Protein AF-A0A957PIW1-F1 (afdb_monomer)

pLDDT: mean 90.37, std 10.18, range [41.62, 98.19]

Sequence (246 aa):
MAPQKAEADEKVIRPVQSYWGVVWQRLRSDWITMAALALLLFMVTISLGAPWIGEHVLGFSPTATNLRQRNDPPTWAAAAWPQFQAFTLSCQTSAHCDWSQWGSITSAAVEGLSTCLTAELGGCHWMGTDDAGRDVLTRGVYGGRISLRIGLWVAGVSMTLGVLMGLISGYYATTFIDDIVNAIIMTLGSIPLLFLLIILSRIFQPGPEGLAILIGLFGWMGLSRLIRGQIFSVRERDYVIASRAI

Radius of gyration: 29.67 Å; Cα contacts (8 Å, |Δi|>4): 254; chains: 1; bounding box: 104×48×70 Å

Foldseek 3Di:
DDDDDPPPPPPPCDPPDDPVNVVVVVCVVDPVNVVVVVVVVVLVVLLVCLVVCQVPPQNFDQPDFDQVQAQQAWQLQNQLVVLVVVQVVQVVPDVDGPPVSVVVSVVSSVVSVVVVVPDDRNGTLRGGAHRRRGRPVSNVSNVSNLVVLLVCLLCVLLVVVLLVLLCQLLVCDPDVSVVVSVVVLVVLVVDPLVVVLVVCCVVVVDDSSRSSNSNSNSNNSVSSPVSSVVSNVVCPDPVNVVVVVD

Nearest PDB structures (foldseek):
  8xfc-assembly1_C  TM=8.844E-01  e=1.510E-05  Mycobacterium tuberculosis H37Rv
  8j5q-assembly1_C  TM=8.522E-01  e=1.751E-05  Mycobacterium tuberculosis H37Rv
  8wu1-assembly1_R  TM=2.004E-01  e=8.239E+00  Homo sapiens

Structure (mmCIF, N/CA/C/O backbone):
data_AF-A0A957PIW1-F1
#
_entry.id   AF-A0A957PIW1-F1
#
loop_
_atom_site.group_PDB
_atom_site.id
_atom_site.type_symbol
_atom_site.label_atom_id
_atom_site.label_alt_id
_atom_site.label_comp_id
_atom_site.label_asym_id
_atom_site.label_entity_id
_atom_site.label_seq_id
_atom_site.pdbx_PDB_ins_code
_atom_site.Cartn_x
_atom_site.Cartn_y
_atom_site.Cartn_z
_atom_site.occupancy
_atom_site.B_iso_or_equiv
_atom_site.auth_seq_id
_atom_site.auth_comp_id
_atom_site.auth_asym_id
_atom_site.auth_atom_id
_atom_site.pdbx_PDB_model_num
ATOM 1 N N . MET A 1 1 ? -77.394 1.656 14.413 1.00 49.62 1 MET A N 1
ATOM 2 C CA . MET A 1 1 ? -76.974 0.410 13.743 1.00 49.62 1 MET A CA 1
ATOM 3 C C . MET A 1 1 ? -76.413 0.792 12.378 1.00 49.62 1 MET A C 1
ATOM 5 O O . MET A 1 1 ? -77.179 1.115 11.486 1.00 49.62 1 MET A O 1
ATOM 9 N N . ALA A 1 2 ? -75.088 0.887 12.270 1.00 41.62 2 ALA A N 1
ATOM 10 C CA . ALA A 1 2 ? -74.332 1.098 11.033 1.00 41.62 2 ALA A CA 1
ATOM 11 C C . ALA A 1 2 ? -73.002 0.332 11.198 1.00 41.62 2 ALA A C 1
ATOM 13 O O . ALA A 1 2 ? -72.480 0.312 12.317 1.00 41.62 2 ALA A O 1
ATOM 14 N N . PRO A 1 3 ? -72.513 -0.379 10.170 1.00 50.91 3 PRO A N 1
ATOM 15 C CA . PRO A 1 3 ? -71.550 -1.458 10.353 1.00 50.91 3 PRO A CA 1
ATOM 16 C C . PRO A 1 3 ? -70.117 -0.947 10.541 1.00 50.91 3 PRO A C 1
ATOM 18 O O . PRO A 1 3 ? -69.689 0.015 9.903 1.00 50.91 3 PRO A O 1
ATOM 21 N N . GLN A 1 4 ? -69.376 -1.643 11.405 1.00 51.75 4 GLN A N 1
ATOM 22 C CA . GLN A 1 4 ? -67.924 -1.557 11.536 1.00 51.75 4 GLN A CA 1
ATOM 23 C C . GLN A 1 4 ? -67.275 -1.888 10.183 1.00 51.75 4 GLN A C 1
ATOM 25 O O . GLN A 1 4 ? -67.439 -2.993 9.667 1.00 51.75 4 GLN A O 1
ATOM 30 N N . LYS A 1 5 ? -66.527 -0.941 9.606 1.00 44.34 5 LYS A N 1
ATOM 31 C CA . LYS A 1 5 ? -65.551 -1.258 8.560 1.00 44.34 5 LYS A CA 1
ATOM 32 C C . LYS A 1 5 ? -64.384 -1.959 9.242 1.00 44.34 5 LYS A C 1
ATOM 34 O O . LYS A 1 5 ? -63.610 -1.322 9.945 1.00 44.34 5 LYS A O 1
ATOM 39 N N . ALA A 1 6 ? -64.311 -3.270 9.053 1.00 50.78 6 ALA A N 1
ATOM 40 C CA . ALA A 1 6 ? -63.114 -4.039 9.323 1.00 50.78 6 ALA A CA 1
ATOM 41 C C . ALA A 1 6 ? -61.971 -3.463 8.473 1.00 50.78 6 ALA A C 1
ATOM 43 O O . ALA A 1 6 ? -62.009 -3.539 7.243 1.00 50.78 6 ALA A O 1
ATOM 44 N N . GLU A 1 7 ? -60.988 -2.849 9.128 1.00 53.31 7 GLU A N 1
ATOM 45 C CA . GLU A 1 7 ? -59.653 -2.672 8.566 1.00 53.31 7 GLU A CA 1
ATOM 46 C C . GLU A 1 7 ? -59.109 -4.071 8.283 1.00 53.31 7 GLU A C 1
ATOM 48 O O . GLU A 1 7 ? -58.789 -4.839 9.190 1.00 53.31 7 GLU A O 1
ATOM 53 N N . ALA A 1 8 ? -59.091 -4.436 7.004 1.00 49.03 8 ALA A N 1
ATOM 54 C CA . ALA A 1 8 ? -58.324 -5.570 6.544 1.00 49.03 8 ALA A CA 1
ATOM 55 C C . ALA A 1 8 ? -56.849 -5.221 6.767 1.00 49.03 8 ALA A C 1
ATOM 57 O O . ALA A 1 8 ? -56.274 -4.418 6.036 1.00 49.03 8 ALA A O 1
ATOM 58 N N . ASP A 1 9 ? -56.287 -5.796 7.825 1.00 50.62 9 ASP A N 1
ATOM 59 C CA . ASP A 1 9 ? -54.864 -5.833 8.130 1.00 50.62 9 ASP A CA 1
ATOM 60 C C . ASP A 1 9 ? -54.143 -6.536 6.969 1.00 50.62 9 ASP A C 1
ATOM 62 O O . ASP A 1 9 ? -53.981 -7.761 6.934 1.00 50.62 9 ASP A O 1
ATOM 66 N N . GLU A 1 10 ? -53.797 -5.763 5.938 1.00 55.03 10 GLU A N 1
ATOM 67 C CA . GLU A 1 10 ? -52.934 -6.200 4.852 1.00 55.03 10 GLU A CA 1
ATOM 68 C C . GLU A 1 10 ? -51.549 -6.420 5.454 1.00 55.03 10 GLU A C 1
ATOM 70 O O . GLU A 1 10 ? -50.718 -5.516 5.545 1.00 55.03 10 GLU A O 1
ATOM 75 N N . LYS A 1 11 ? -51.311 -7.651 5.921 1.00 50.50 11 LYS A N 1
ATOM 76 C CA . LYS A 1 11 ? -49.987 -8.133 6.301 1.00 50.50 11 LYS A CA 1
ATOM 77 C C . LYS A 1 11 ? -49.050 -7.911 5.122 1.00 50.50 11 LYS A C 1
ATOM 79 O O . LYS A 1 11 ? -48.963 -8.740 4.219 1.00 50.50 11 LYS A O 1
ATOM 84 N N . VAL A 1 12 ? -48.309 -6.808 5.159 1.00 60.56 12 VAL A N 1
ATOM 85 C CA . VAL A 1 12 ? -47.167 -6.564 4.284 1.00 60.56 12 VAL A CA 1
ATOM 86 C C . VAL A 1 12 ? -46.103 -7.590 4.662 1.00 60.56 12 VAL A C 1
ATOM 88 O O . VAL A 1 12 ? -45.250 -7.356 5.521 1.00 60.56 12 VAL A O 1
ATOM 91 N N . ILE A 1 13 ? -46.180 -8.771 4.048 1.00 57.94 13 ILE A N 1
ATOM 92 C CA . ILE A 1 13 ? -45.155 -9.804 4.140 1.00 57.94 13 ILE A CA 1
ATOM 93 C C . ILE A 1 13 ? -43.946 -9.257 3.386 1.00 57.94 13 ILE A C 1
ATOM 95 O O . ILE A 1 13 ? -43.809 -9.425 2.175 1.00 57.94 13 ILE A O 1
ATOM 99 N N . ARG A 1 14 ? -43.070 -8.539 4.096 1.00 65.12 14 ARG A N 1
ATOM 100 C CA . ARG A 1 14 ? -41.770 -8.164 3.542 1.00 65.12 14 ARG A CA 1
ATOM 101 C C . ARG A 1 14 ? -41.030 -9.470 3.254 1.00 65.12 14 ARG A C 1
ATOM 103 O O . ARG A 1 14 ? -40.898 -10.278 4.178 1.00 65.12 14 ARG A O 1
ATOM 110 N N . PRO A 1 15 ? -40.567 -9.716 2.016 1.00 68.19 15 PRO A N 1
ATOM 111 C CA . PRO A 1 15 ? -39.774 -10.902 1.747 1.00 68.19 15 PRO A CA 1
ATOM 112 C C . PRO A 1 15 ? -38.581 -10.887 2.701 1.00 68.19 15 PRO A C 1
ATOM 114 O O . PRO A 1 15 ? -37.897 -9.868 2.820 1.00 68.19 15 PRO A O 1
ATOM 117 N N . VAL A 1 16 ? -38.359 -11.996 3.411 1.00 68.75 16 VAL A N 1
ATOM 118 C CA . VAL A 1 16 ? -37.191 -12.173 4.279 1.00 68.75 16 VAL A CA 1
ATOM 119 C C . VAL A 1 16 ? -35.974 -12.260 3.363 1.00 68.75 16 VAL A C 1
ATOM 121 O O . VAL A 1 16 ? -35.551 -13.334 2.944 1.00 68.75 16 VAL A O 1
ATOM 124 N N . GLN A 1 17 ? -35.462 -11.104 2.946 1.00 73.31 17 GLN A N 1
ATOM 125 C CA . GLN A 1 17 ? -34.262 -11.040 2.134 1.00 73.31 17 GLN A CA 1
ATOM 126 C C . GLN A 1 17 ? -33.088 -11.460 3.010 1.00 73.31 17 GLN A C 1
ATOM 128 O O . GLN A 1 17 ? -32.842 -10.885 4.071 1.00 73.31 17 GLN A O 1
ATOM 133 N N . SER A 1 18 ? -32.355 -12.475 2.555 1.00 83.62 18 SER A N 1
ATOM 134 C CA . SER A 1 18 ? -31.072 -12.833 3.148 1.00 83.62 18 SER A CA 1
ATOM 135 C C . SER A 1 18 ? -30.168 -11.600 3.157 1.00 83.62 18 SER A C 1
ATOM 137 O O . SER A 1 18 ? -30.052 -10.909 2.141 1.00 83.62 18 SER A O 1
ATOM 139 N N . TYR A 1 19 ? -29.505 -11.342 4.287 1.00 85.12 19 TYR A N 1
ATOM 140 C CA . TYR A 1 19 ? -28.527 -10.259 4.427 1.00 85.12 19 TYR A CA 1
ATOM 141 C C . TYR A 1 19 ? -27.517 -10.260 3.265 1.00 85.12 19 TYR A C 1
ATOM 143 O O . TYR A 1 19 ? -27.245 -9.221 2.668 1.00 85.12 19 TYR A O 1
ATOM 151 N N . TRP A 1 20 ? -27.057 -11.448 2.861 1.00 86.75 20 TRP A N 1
ATOM 152 C CA . TRP A 1 20 ? -26.148 -11.636 1.729 1.00 86.75 20 TRP A CA 1
ATOM 153 C C . TRP A 1 20 ? -26.745 -11.226 0.381 1.00 86.75 20 TRP A C 1
ATOM 155 O O . TRP A 1 20 ? -26.028 -10.693 -0.461 1.00 86.75 20 TRP A O 1
ATOM 165 N N . GLY A 1 21 ? -28.050 -11.422 0.183 1.00 87.81 21 GLY A N 1
ATOM 166 C CA . GLY A 1 21 ? -28.746 -10.976 -1.025 1.00 87.81 21 GLY A CA 1
ATOM 167 C C . GLY A 1 21 ? -28.748 -9.452 -1.146 1.00 87.81 21 GLY A C 1
ATOM 168 O O . GLY A 1 21 ? -28.429 -8.916 -2.206 1.00 87.81 21 GLY A O 1
ATOM 169 N N . VAL A 1 22 ? -29.010 -8.752 -0.036 1.00 88.12 22 VAL A N 1
ATOM 170 C CA . VAL A 1 22 ? -28.982 -7.280 0.019 1.00 88.12 22 VAL A CA 1
ATOM 171 C C . VAL A 1 22 ? -27.567 -6.748 -0.200 1.00 88.12 22 VAL A C 1
ATOM 173 O O . VAL A 1 22 ? -27.377 -5.799 -0.961 1.00 88.12 22 VAL A O 1
ATOM 176 N N . VAL A 1 23 ? -26.565 -7.366 0.434 1.00 89.06 23 VAL A N 1
ATOM 177 C CA . VAL A 1 23 ? -25.153 -6.996 0.255 1.00 89.06 23 VAL A CA 1
ATOM 178 C C . VAL A 1 23 ? -24.732 -7.171 -1.201 1.00 89.06 23 VAL A C 1
ATOM 180 O O . VAL A 1 23 ? -24.158 -6.252 -1.776 1.00 89.06 23 VAL A O 1
ATOM 183 N N . TRP A 1 24 ? -25.062 -8.301 -1.828 1.00 88.12 24 TRP A N 1
ATOM 184 C CA . TRP A 1 24 ? -24.706 -8.566 -3.221 1.00 88.12 24 TRP A CA 1
ATOM 185 C C . TRP A 1 24 ? -25.386 -7.613 -4.203 1.00 88.12 24 TRP A C 1
ATOM 187 O O . TRP A 1 24 ? -24.751 -7.135 -5.143 1.00 88.12 24 TRP A O 1
ATOM 197 N N . GLN A 1 25 ? -26.663 -7.300 -3.973 1.00 88.38 25 GLN A N 1
ATOM 198 C CA . GLN A 1 25 ? -27.401 -6.353 -4.801 1.00 88.38 25 GLN A CA 1
ATOM 199 C C . GLN A 1 25 ? -26.794 -4.950 -4.710 1.00 88.38 25 GLN A C 1
ATOM 201 O O . GLN A 1 25 ? -26.564 -4.318 -5.740 1.00 88.38 25 GLN A O 1
ATOM 206 N N . ARG A 1 26 ? -26.474 -4.487 -3.493 1.00 88.69 26 ARG A N 1
ATOM 207 C CA . ARG A 1 26 ? -25.795 -3.199 -3.284 1.00 88.69 26 ARG A CA 1
ATOM 208 C C . ARG A 1 26 ? -24.412 -3.184 -3.924 1.00 88.69 26 ARG A C 1
ATOM 210 O O . ARG A 1 26 ? -24.082 -2.230 -4.620 1.00 88.69 26 ARG A O 1
ATOM 217 N N . LEU A 1 27 ? -23.650 -4.264 -3.755 1.00 90.81 27 LEU A N 1
ATOM 218 C CA . LEU A 1 27 ? -22.310 -4.399 -4.315 1.00 90.81 27 LEU A CA 1
ATOM 219 C C . LEU A 1 27 ? -22.314 -4.259 -5.839 1.00 90.81 27 LEU A C 1
ATOM 221 O O . LEU A 1 27 ? -21.526 -3.500 -6.385 1.00 90.81 27 LEU A O 1
ATOM 225 N N . ARG A 1 28 ? -23.234 -4.948 -6.523 1.00 91.06 28 ARG A N 1
ATOM 226 C CA . ARG A 1 28 ? -23.367 -4.861 -7.984 1.00 91.06 28 ARG A CA 1
ATOM 227 C C . ARG A 1 28 ? -23.946 -3.538 -8.472 1.00 91.06 28 ARG A C 1
ATOM 229 O O . ARG A 1 28 ? -23.710 -3.182 -9.621 1.00 91.06 28 ARG A O 1
ATOM 236 N N . SER A 1 29 ? -24.732 -2.852 -7.644 1.00 90.38 29 SER A N 1
ATOM 237 C CA . SER A 1 29 ? -25.347 -1.577 -8.024 1.00 90.38 29 SER A CA 1
ATOM 238 C C . SER A 1 29 ? -24.355 -0.414 -8.054 1.00 90.38 29 SER A C 1
ATOM 240 O O . SER A 1 29 ? -24.591 0.560 -8.763 1.00 90.38 29 SER A O 1
ATOM 242 N N . ASP A 1 30 ? -23.244 -0.522 -7.322 1.00 94.31 30 ASP A N 1
ATOM 243 C CA . ASP A 1 30 ? -22.219 0.513 -7.261 1.00 94.31 30 ASP A CA 1
ATOM 244 C C . ASP A 1 30 ? -21.026 0.172 -8.166 1.00 94.31 30 ASP A C 1
ATOM 246 O O . ASP A 1 30 ? -20.181 -0.673 -7.852 1.00 94.31 30 ASP A O 1
ATOM 250 N N . TRP A 1 31 ? -20.942 0.867 -9.301 1.00 92.88 31 TRP A N 1
ATOM 251 C CA . TRP A 1 31 ? -19.875 0.674 -10.279 1.00 92.88 31 TRP A CA 1
ATOM 252 C C . TRP A 1 31 ? -18.485 1.044 -9.733 1.00 92.88 31 TRP A C 1
ATOM 254 O O . TRP A 1 31 ? -17.501 0.432 -10.151 1.00 92.88 31 TRP A O 1
ATOM 264 N N . ILE A 1 32 ? -18.389 1.986 -8.782 1.00 95.12 32 ILE A N 1
ATOM 265 C CA . ILE A 1 32 ? -17.117 2.413 -8.176 1.00 95.12 32 ILE A CA 1
ATOM 266 C C . ILE A 1 32 ? -16.572 1.282 -7.311 1.00 95.12 32 ILE A C 1
ATOM 268 O O . ILE A 1 32 ? -15.405 0.905 -7.431 1.00 95.12 32 ILE A O 1
ATOM 272 N N . THR A 1 33 ? -17.434 0.691 -6.480 1.00 93.06 33 THR A N 1
ATOM 273 C CA . THR A 1 33 ? -17.055 -0.446 -5.635 1.00 93.06 33 THR A CA 1
ATOM 274 C C . THR A 1 33 ? -16.658 -1.657 -6.485 1.00 93.06 33 THR A C 1
ATOM 276 O O . THR A 1 33 ? -15.657 -2.313 -6.193 1.00 93.06 33 THR A O 1
ATOM 279 N N . MET A 1 34 ? -17.377 -1.924 -7.580 1.00 93.12 34 MET A N 1
ATOM 280 C CA . MET A 1 34 ? -17.021 -2.997 -8.516 1.00 93.12 34 MET A CA 1
ATOM 281 C C . MET A 1 34 ? -15.678 -2.749 -9.214 1.00 93.12 34 MET A C 1
ATOM 283 O O . MET A 1 34 ? -14.874 -3.675 -9.321 1.00 93.12 34 MET A O 1
ATOM 287 N N . ALA A 1 35 ? -15.405 -1.515 -9.647 1.00 95.31 35 ALA A N 1
ATOM 288 C CA . ALA A 1 35 ? -14.129 -1.149 -10.258 1.00 95.31 35 ALA A CA 1
ATOM 289 C C . ALA A 1 35 ? -12.961 -1.290 -9.266 1.00 95.31 35 ALA A C 1
ATOM 291 O O . ALA A 1 35 ? -11.926 -1.860 -9.612 1.00 95.31 35 ALA A O 1
ATOM 292 N N . ALA A 1 36 ? -13.140 -0.849 -8.016 1.00 93.69 36 ALA A N 1
ATOM 293 C CA . ALA A 1 36 ? -12.137 -0.996 -6.962 1.00 93.69 36 ALA A CA 1
ATOM 294 C C . ALA A 1 36 ? -11.850 -2.472 -6.636 1.00 93.69 36 ALA A C 1
ATOM 296 O O . ALA A 1 36 ? -10.689 -2.864 -6.508 1.00 93.69 36 ALA A O 1
ATOM 297 N N . LEU A 1 37 ? -12.889 -3.310 -6.557 1.00 94.25 37 LEU A N 1
ATOM 298 C CA . LEU A 1 37 ? -12.743 -4.756 -6.369 1.00 94.25 37 LEU A CA 1
ATOM 299 C C . LEU A 1 37 ? -12.021 -5.422 -7.538 1.00 94.25 37 LEU A C 1
ATOM 301 O O . LEU A 1 37 ? -11.138 -6.246 -7.312 1.00 94.25 37 LEU A O 1
ATOM 305 N N . ALA A 1 38 ? -12.366 -5.060 -8.775 1.00 95.38 38 ALA A N 1
ATOM 306 C CA . ALA A 1 38 ? -11.703 -5.584 -9.963 1.00 95.38 38 ALA A CA 1
ATOM 307 C C . ALA A 1 38 ? -10.214 -5.210 -9.982 1.00 95.38 38 ALA A C 1
ATOM 309 O O . ALA A 1 38 ? -9.372 -6.078 -10.209 1.00 95.38 38 ALA A O 1
ATOM 310 N N . LEU A 1 39 ? -9.882 -3.954 -9.668 1.00 94.88 39 LEU A N 1
ATOM 311 C CA . LEU A 1 39 ? -8.500 -3.485 -9.566 1.00 94.88 39 LEU A CA 1
ATOM 312 C C . LEU A 1 39 ? -7.727 -4.219 -8.463 1.00 94.88 39 LEU A C 1
ATOM 314 O O . LEU A 1 39 ? -6.589 -4.631 -8.680 1.00 94.88 39 LEU A O 1
ATOM 318 N N . LEU A 1 40 ? -8.338 -4.420 -7.292 1.00 92.81 40 LEU A N 1
ATOM 319 C CA . LEU A 1 40 ? -7.711 -5.140 -6.184 1.00 92.81 40 LEU A CA 1
ATOM 320 C C . LEU A 1 40 ? -7.461 -6.603 -6.552 1.00 92.81 40 LEU A C 1
ATOM 322 O O . LEU A 1 40 ? -6.356 -7.101 -6.347 1.00 92.81 40 LEU A O 1
ATOM 326 N N . LEU A 1 41 ? -8.455 -7.283 -7.129 1.00 95.06 41 LEU A N 1
ATOM 327 C CA . LEU A 1 41 ? -8.310 -8.662 -7.592 1.00 95.06 41 LEU A CA 1
ATOM 328 C C . LEU A 1 41 ? -7.211 -8.776 -8.646 1.00 95.06 41 LEU A C 1
ATOM 330 O O . LEU A 1 41 ? -6.372 -9.663 -8.538 1.00 95.06 41 LEU A O 1
ATOM 334 N N . PHE A 1 42 ? -7.166 -7.850 -9.602 1.00 94.50 42 PHE A N 1
ATOM 335 C CA . PHE A 1 42 ? -6.108 -7.772 -10.604 1.00 94.50 42 PHE A CA 1
ATOM 336 C C . PHE A 1 42 ? -4.719 -7.568 -9.978 1.00 94.50 42 PHE A C 1
ATOM 338 O O . PHE A 1 42 ? -3.760 -8.248 -10.338 1.00 94.50 42 PHE A O 1
ATOM 345 N N . MET A 1 43 ? -4.598 -6.684 -8.985 1.00 93.00 43 MET A N 1
ATOM 346 C CA . MET A 1 43 ? -3.331 -6.461 -8.288 1.00 93.00 43 MET A CA 1
ATOM 347 C C . MET A 1 43 ? -2.885 -7.705 -7.509 1.00 93.00 43 MET A C 1
ATOM 349 O O . MET A 1 43 ? -1.701 -8.052 -7.516 1.00 93.00 43 MET A O 1
ATOM 353 N N . VAL A 1 44 ? -3.823 -8.401 -6.861 1.00 94.62 44 VAL A N 1
ATOM 354 C CA . VAL A 1 44 ? -3.558 -9.649 -6.134 1.00 94.62 44 VAL A CA 1
ATOM 355 C C . VAL A 1 44 ? -3.149 -10.764 -7.091 1.00 94.62 44 VAL A C 1
ATOM 357 O O . VAL A 1 44 ? -2.163 -11.448 -6.820 1.00 94.62 44 VAL A O 1
ATOM 360 N N . THR A 1 45 ? -3.845 -10.934 -8.216 1.00 95.00 45 THR A N 1
ATOM 361 C CA . THR A 1 45 ? -3.518 -11.982 -9.190 1.00 95.00 45 THR A CA 1
ATOM 362 C C . THR A 1 45 ? -2.151 -11.756 -9.822 1.00 95.00 45 THR A C 1
ATOM 364 O O . THR A 1 45 ? -1.355 -12.692 -9.853 1.00 95.00 45 THR A O 1
ATOM 367 N N . ILE A 1 46 ? -1.821 -10.524 -10.227 1.00 93.88 46 ILE A N 1
ATOM 368 C CA . ILE A 1 46 ? -0.484 -10.183 -10.741 1.00 93.88 46 ILE A CA 1
ATOM 369 C C . ILE A 1 46 ? 0.591 -10.434 -9.687 1.00 93.88 46 ILE A C 1
ATOM 371 O O . ILE A 1 46 ? 1.621 -11.038 -9.977 1.00 93.88 46 ILE A O 1
ATOM 375 N N . SER A 1 47 ? 0.354 -10.008 -8.449 1.00 93.31 47 SER A N 1
ATOM 376 C CA . SER A 1 47 ? 1.341 -10.144 -7.376 1.00 93.31 47 SER A CA 1
ATOM 377 C C . SER A 1 47 ? 1.587 -11.607 -6.988 1.00 93.31 47 SER A C 1
ATOM 379 O O . SER A 1 47 ? 2.724 -12.000 -6.728 1.00 93.31 47 SER A O 1
ATOM 381 N N . LEU A 1 48 ? 0.544 -12.441 -6.948 1.00 94.56 48 LEU A N 1
ATOM 382 C CA . LEU A 1 48 ? 0.689 -13.879 -6.701 1.00 94.56 48 LEU A CA 1
ATOM 383 C C . LEU A 1 48 ? 1.310 -14.598 -7.904 1.00 94.56 48 LEU A C 1
ATOM 385 O O . LEU A 1 48 ? 2.137 -15.489 -7.718 1.00 94.56 48 LEU A O 1
ATOM 389 N N . GLY A 1 49 ? 0.966 -14.164 -9.118 1.00 94.62 49 GLY A N 1
ATOM 390 C CA . GLY A 1 49 ? 1.536 -14.637 -10.377 1.00 94.62 49 GLY A CA 1
ATOM 391 C C . GLY A 1 49 ? 2.955 -14.139 -10.658 1.00 94.62 49 GLY A C 1
ATOM 392 O O . GLY A 1 49 ? 3.535 -14.550 -11.656 1.00 94.62 49 GLY A O 1
ATOM 393 N N . ALA A 1 50 ? 3.544 -13.304 -9.794 1.00 93.31 50 ALA A N 1
ATOM 394 C CA . ALA A 1 50 ? 4.849 -12.685 -10.019 1.00 93.31 50 ALA A CA 1
ATOM 395 C C . ALA A 1 50 ? 5.972 -13.665 -10.418 1.00 93.31 50 ALA A C 1
ATOM 397 O O . ALA A 1 50 ? 6.687 -13.347 -11.367 1.00 93.31 50 ALA A O 1
ATOM 398 N N . PRO A 1 51 ? 6.128 -14.852 -9.786 1.00 92.62 51 PRO A N 1
ATOM 399 C CA . PRO A 1 51 ? 7.150 -15.812 -10.205 1.00 92.62 51 PRO A CA 1
ATOM 400 C C . PRO A 1 51 ? 6.945 -16.321 -11.627 1.00 92.62 51 PRO A C 1
ATOM 402 O O . PRO A 1 51 ? 7.879 -16.372 -12.420 1.00 92.62 51 PRO A O 1
ATOM 405 N N . TRP A 1 52 ? 5.693 -16.625 -11.964 1.00 93.56 52 TRP A N 1
ATOM 406 C CA . TRP A 1 52 ? 5.334 -17.094 -13.292 1.00 93.56 52 TRP A CA 1
ATOM 40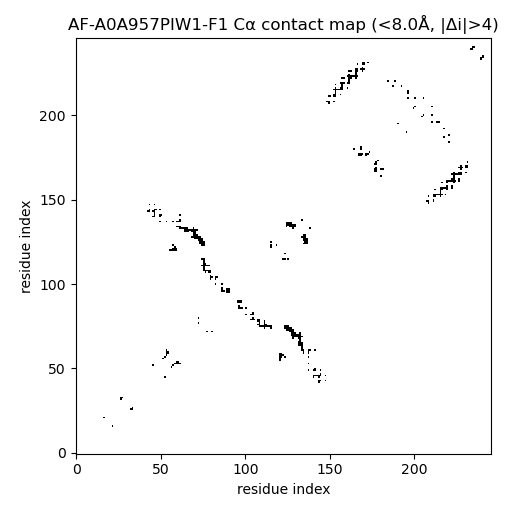7 C C . TRP A 1 52 ? 5.548 -15.999 -14.345 1.00 93.56 52 TRP A C 1
ATOM 409 O O . TRP A 1 52 ? 6.150 -16.260 -15.381 1.00 93.56 52 TRP A O 1
ATOM 419 N N . ILE A 1 53 ? 5.139 -14.760 -14.048 1.00 91.69 53 ILE A N 1
ATOM 420 C CA . ILE A 1 53 ? 5.328 -13.601 -14.932 1.00 91.69 53 ILE A CA 1
ATOM 421 C C . ILE A 1 53 ? 6.823 -13.317 -15.147 1.00 91.69 53 ILE A C 1
ATOM 423 O O . ILE A 1 53 ? 7.249 -13.107 -16.280 1.00 91.69 53 ILE A O 1
ATOM 427 N N . GLY A 1 54 ? 7.631 -13.333 -14.086 1.00 89.06 54 GLY A N 1
ATOM 428 C CA . GLY A 1 54 ? 9.070 -13.079 -14.180 1.00 89.06 54 GLY A CA 1
ATOM 429 C C . GLY A 1 54 ? 9.784 -14.079 -15.087 1.00 89.06 54 GLY A C 1
ATOM 430 O O . GLY A 1 54 ? 10.528 -13.676 -15.975 1.00 89.06 54 GLY A O 1
ATOM 431 N N . GLU A 1 55 ? 9.509 -15.371 -14.915 1.00 87.69 55 GLU A N 1
ATOM 432 C CA . GLU A 1 55 ? 10.201 -16.436 -15.650 1.00 87.69 55 GLU A CA 1
ATOM 433 C C . GLU A 1 55 ? 9.657 -16.650 -17.071 1.00 87.69 55 GLU A C 1
ATOM 435 O O . GLU A 1 55 ? 10.441 -16.812 -18.002 1.00 87.69 55 GLU A O 1
ATOM 440 N N . HIS A 1 56 ? 8.332 -16.641 -17.255 1.00 89.69 56 HIS A N 1
ATOM 441 C CA . HIS A 1 56 ? 7.693 -17.071 -18.508 1.00 89.69 56 HIS A CA 1
ATOM 442 C C . HIS A 1 56 ? 7.199 -15.925 -19.392 1.00 89.69 56 HIS A C 1
ATOM 444 O O . HIS A 1 56 ? 6.875 -16.165 -20.552 1.00 89.69 56 HIS A O 1
ATOM 450 N N . VAL A 1 57 ? 7.098 -14.703 -18.861 1.00 89.19 57 VAL A N 1
ATOM 451 C CA . VAL A 1 57 ? 6.635 -13.533 -19.627 1.00 89.19 57 VAL A CA 1
ATOM 452 C C . VAL A 1 57 ? 7.766 -12.530 -19.819 1.00 89.19 57 VAL A C 1
ATOM 454 O O . VAL A 1 57 ? 7.987 -12.068 -20.932 1.00 89.19 57 VAL A O 1
ATOM 457 N N . LEU A 1 58 ? 8.492 -12.196 -18.748 1.00 89.62 58 LEU A N 1
ATOM 458 C CA . LEU A 1 58 ? 9.552 -11.184 -18.788 1.00 89.62 58 LEU A CA 1
ATOM 459 C C . LEU A 1 58 ? 10.936 -11.786 -19.069 1.00 89.62 58 LEU A C 1
ATOM 461 O O . LEU A 1 58 ? 11.756 -11.147 -19.721 1.00 89.62 58 LEU A O 1
ATOM 465 N N . GLY A 1 59 ? 11.197 -13.015 -18.618 1.00 88.94 59 GLY A N 1
ATOM 466 C CA . GLY A 1 59 ? 12.491 -13.687 -18.773 1.00 88.94 59 GLY A CA 1
ATOM 467 C C . GLY A 1 59 ? 13.612 -13.083 -17.919 1.00 88.94 59 GLY A C 1
ATOM 468 O O . GLY A 1 59 ? 14.787 -13.317 -18.194 1.00 88.94 59 GLY A O 1
ATOM 469 N N . PHE A 1 60 ? 13.273 -12.313 -16.880 1.00 89.94 60 PHE A N 1
ATOM 470 C CA . PHE A 1 60 ? 14.237 -11.704 -15.964 1.00 89.94 60 PHE A CA 1
ATOM 471 C C . PHE A 1 60 ? 14.034 -12.214 -14.543 1.00 89.94 60 PHE A C 1
ATOM 473 O O . PHE A 1 60 ? 12.910 -12.403 -14.077 1.00 89.94 60 PHE A O 1
ATOM 480 N N . SER A 1 61 ? 15.137 -12.378 -13.811 1.00 89.38 61 SER A N 1
ATOM 481 C CA . SER A 1 61 ? 15.064 -12.609 -12.372 1.00 89.38 61 SER A CA 1
ATOM 482 C C . SER A 1 61 ? 15.089 -11.271 -11.619 1.00 89.38 61 SER A C 1
ATOM 484 O O . SER A 1 61 ? 15.780 -10.335 -12.027 1.00 89.38 61 SER A O 1
ATOM 486 N N . PRO A 1 62 ? 14.370 -11.148 -10.489 1.00 89.31 62 PRO A N 1
ATOM 487 C CA . PRO A 1 62 ? 14.265 -9.884 -9.752 1.00 89.31 62 PRO A CA 1
ATOM 488 C C . PRO A 1 62 ? 15.582 -9.446 -9.086 1.00 89.31 62 PRO A C 1
ATOM 490 O O . PRO A 1 62 ? 15.693 -8.314 -8.610 1.00 89.31 62 PRO A O 1
ATOM 493 N N . THR A 1 63 ? 16.560 -10.348 -8.989 1.00 89.44 63 THR A N 1
ATOM 494 C CA . THR A 1 63 ? 17.821 -10.154 -8.262 1.00 89.44 63 THR A CA 1
ATOM 495 C C . THR A 1 63 ? 19.056 -10.228 -9.155 1.00 89.44 63 THR A C 1
ATOM 497 O O . THR A 1 63 ? 20.130 -9.879 -8.670 1.00 89.44 63 THR A O 1
ATOM 500 N N . ALA A 1 64 ? 18.944 -10.641 -10.425 1.00 89.81 64 ALA A N 1
ATOM 501 C CA . ALA A 1 64 ? 20.088 -10.668 -11.337 1.00 89.81 64 ALA A CA 1
ATOM 502 C C . ALA A 1 64 ? 20.587 -9.254 -11.624 1.00 89.81 64 ALA A C 1
ATOM 504 O O . ALA A 1 64 ? 19.878 -8.431 -12.192 1.00 89.81 64 ALA A O 1
ATOM 505 N N . THR A 1 65 ? 21.829 -8.992 -11.238 1.00 90.62 65 THR A N 1
ATOM 506 C CA . THR A 1 65 ? 22.484 -7.698 -11.419 1.00 90.62 65 THR A CA 1
ATOM 507 C C . THR A 1 65 ? 23.355 -7.703 -12.665 1.00 90.62 65 THR A C 1
ATOM 509 O O . THR A 1 65 ? 24.220 -8.574 -12.797 1.00 90.62 65 THR A O 1
ATOM 512 N N . ASN A 1 66 ? 23.207 -6.692 -13.521 1.00 91.00 66 ASN A N 1
ATOM 513 C CA . ASN A 1 66 ? 24.099 -6.462 -14.652 1.00 91.00 66 ASN A CA 1
ATOM 514 C C . ASN A 1 66 ? 24.634 -5.025 -14.655 1.00 91.00 66 ASN A C 1
ATOM 516 O O . ASN A 1 66 ? 24.010 -4.100 -15.161 1.00 91.00 66 ASN A O 1
ATOM 520 N N . LEU A 1 67 ? 25.856 -4.835 -14.154 1.00 91.75 67 LEU A N 1
ATOM 521 C CA . LEU A 1 67 ? 26.456 -3.502 -14.026 1.00 91.75 67 LEU A CA 1
ATOM 522 C C . LEU A 1 67 ? 26.786 -2.815 -15.363 1.00 91.75 67 LEU A C 1
ATOM 524 O O . LEU A 1 67 ? 27.155 -1.641 -15.351 1.00 91.75 67 LEU A O 1
ATOM 528 N N . ARG A 1 68 ? 26.688 -3.514 -16.502 1.00 92.38 68 ARG A N 1
ATOM 529 C CA . ARG A 1 68 ? 26.831 -2.880 -17.822 1.00 92.38 68 ARG A CA 1
ATOM 530 C C . ARG A 1 68 ? 25.574 -2.130 -18.247 1.00 92.38 68 ARG A C 1
ATOM 532 O O . ARG A 1 68 ? 25.690 -1.193 -19.021 1.00 92.38 68 ARG A O 1
ATOM 539 N N . GLN A 1 69 ? 24.420 -2.533 -17.728 1.00 89.19 69 GLN A N 1
ATOM 540 C CA . GLN A 1 69 ? 23.107 -2.001 -18.078 1.00 89.19 69 GLN A CA 1
ATOM 541 C C . GLN A 1 69 ? 22.563 -1.155 -16.925 1.00 89.19 69 GLN A C 1
ATOM 543 O O . GLN A 1 69 ? 21.490 -1.434 -16.403 1.00 89.19 69 GLN A O 1
ATOM 548 N N . ARG A 1 70 ? 23.341 -0.197 -16.409 1.00 92.94 70 ARG A N 1
ATOM 549 C CA . ARG A 1 70 ? 22.940 0.603 -15.235 1.00 92.94 70 ARG A CA 1
ATOM 550 C C . ARG A 1 70 ? 22.163 1.833 -15.668 1.00 92.94 70 ARG A C 1
ATOM 552 O O . ARG A 1 70 ? 22.707 2.654 -16.399 1.00 92.94 70 ARG A O 1
ATOM 559 N N . ASN A 1 71 ? 20.981 2.026 -15.083 1.00 92.62 71 ASN A N 1
ATOM 560 C CA . ASN A 1 71 ? 20.100 3.158 -15.380 1.00 92.62 71 ASN A CA 1
ATOM 561 C C . ASN A 1 71 ? 19.788 3.288 -16.881 1.00 92.62 71 ASN A C 1
ATOM 563 O O . ASN A 1 71 ? 19.706 4.404 -17.403 1.00 92.62 71 ASN A O 1
ATOM 567 N N . ASP A 1 72 ? 19.641 2.158 -17.574 1.00 92.38 72 ASP A N 1
ATOM 568 C CA . ASP A 1 72 ? 19.258 2.172 -18.978 1.00 92.38 72 ASP A CA 1
ATOM 569 C C . ASP A 1 72 ? 17.789 2.601 -19.090 1.00 92.38 72 ASP A C 1
ATOM 571 O O . ASP A 1 72 ? 16.950 2.174 -18.281 1.00 92.38 72 ASP A O 1
ATOM 575 N N . PRO A 1 73 ? 17.442 3.435 -20.089 1.00 92.31 73 PRO A N 1
ATOM 576 C CA . PRO A 1 73 ? 16.054 3.780 -20.347 1.00 92.31 73 PRO A CA 1
ATOM 577 C C . PRO A 1 73 ? 15.254 2.532 -20.759 1.00 92.31 73 PRO A C 1
ATOM 579 O O . PRO A 1 73 ? 15.832 1.504 -21.128 1.00 92.31 73 PRO A O 1
ATOM 582 N N . PRO A 1 74 ? 13.912 2.608 -20.751 1.00 93.69 74 PRO A N 1
ATOM 583 C CA . PRO A 1 74 ? 13.076 1.550 -21.299 1.00 93.69 74 PRO A CA 1
ATOM 584 C C . PRO A 1 74 ? 13.517 1.157 -22.708 1.00 93.69 74 PRO A C 1
ATOM 586 O O . PRO A 1 74 ? 13.676 2.024 -23.567 1.00 93.69 74 PRO A O 1
ATOM 589 N N . THR A 1 75 ? 13.694 -0.139 -22.966 1.00 92.69 75 THR A N 1
ATOM 590 C CA . THR A 1 75 ? 14.271 -0.624 -24.231 1.00 92.69 75 THR A CA 1
ATOM 591 C C . THR A 1 75 ? 13.455 -0.174 -25.445 1.00 92.69 75 THR A C 1
ATOM 593 O O . THR A 1 75 ? 14.028 0.267 -26.437 1.00 92.69 75 THR A O 1
ATOM 596 N N . TRP A 1 76 ? 12.123 -0.179 -25.342 1.00 93.12 76 TRP A N 1
ATOM 597 C CA . TRP A 1 76 ? 11.230 0.300 -26.405 1.00 93.12 76 TRP A CA 1
ATOM 598 C C . TRP A 1 76 ? 11.361 1.807 -26.680 1.00 93.12 76 TRP A C 1
ATOM 600 O O . TRP A 1 76 ? 11.037 2.267 -27.768 1.00 93.12 76 TRP A O 1
ATOM 610 N N . ALA A 1 77 ? 11.844 2.583 -25.708 1.00 93.25 77 ALA A N 1
ATOM 611 C CA . ALA A 1 77 ? 12.032 4.025 -25.819 1.00 93.25 77 ALA A CA 1
ATOM 612 C C . ALA A 1 77 ? 13.500 4.419 -26.036 1.00 93.25 77 ALA A C 1
ATOM 614 O O . ALA A 1 77 ? 13.791 5.609 -26.132 1.00 93.25 77 ALA A O 1
ATOM 615 N N . ALA A 1 78 ? 14.434 3.466 -26.117 1.00 91.38 78 ALA A N 1
ATOM 616 C CA . ALA A 1 78 ? 15.868 3.755 -26.117 1.00 91.38 78 ALA A CA 1
ATOM 617 C C . ALA A 1 78 ? 16.290 4.684 -27.270 1.00 91.38 78 ALA A C 1
ATOM 619 O O . ALA A 1 78 ? 17.047 5.628 -27.054 1.00 91.38 78 ALA A O 1
ATOM 620 N N . ALA A 1 79 ? 15.744 4.479 -28.474 1.00 90.94 79 ALA A N 1
ATOM 621 C CA . ALA A 1 79 ? 16.004 5.335 -29.637 1.00 90.94 79 ALA A CA 1
ATOM 622 C C . ALA A 1 79 ? 15.309 6.710 -29.552 1.00 90.94 79 ALA A C 1
ATOM 624 O O . ALA A 1 79 ? 15.822 7.707 -30.062 1.00 90.94 79 ALA A O 1
ATOM 625 N N . ALA A 1 80 ? 14.155 6.778 -28.882 1.00 93.50 80 ALA A N 1
ATOM 626 C CA . ALA A 1 80 ? 13.416 8.019 -28.655 1.00 93.50 80 ALA A CA 1
ATOM 627 C C . ALA A 1 80 ? 14.014 8.858 -27.507 1.00 93.50 80 ALA A C 1
ATOM 629 O O . ALA A 1 80 ? 13.800 10.070 -27.446 1.00 93.50 80 ALA A O 1
ATOM 630 N N . TRP A 1 81 ? 14.784 8.237 -26.607 1.00 91.25 81 TRP A N 1
ATOM 631 C CA . TRP A 1 81 ? 15.268 8.851 -25.371 1.00 91.25 81 TRP A CA 1
ATOM 632 C C . TRP A 1 81 ? 16.127 10.111 -25.583 1.00 91.25 81 TRP A C 1
ATOM 634 O O . TRP A 1 81 ? 15.822 11.131 -24.959 1.00 91.25 81 TRP A O 1
ATOM 644 N N . PRO A 1 82 ? 17.126 10.137 -26.490 1.00 92.56 82 PRO A N 1
ATOM 645 C CA . PRO A 1 82 ? 17.909 11.351 -26.739 1.00 92.56 82 PRO A CA 1
ATOM 646 C C . PRO A 1 82 ? 17.064 12.494 -27.319 1.00 92.56 82 PRO A C 1
ATOM 648 O O . PRO A 1 82 ? 17.279 13.660 -26.993 1.00 92.56 82 PRO A O 1
ATOM 651 N N . GLN A 1 83 ? 16.065 12.169 -28.147 1.00 92.00 83 GLN A N 1
ATOM 652 C CA . GLN A 1 83 ? 15.147 13.157 -28.722 1.00 92.00 83 GLN A CA 1
ATOM 653 C C . GLN A 1 83 ? 14.234 13.749 -27.642 1.00 92.00 83 GLN A C 1
ATOM 655 O O . GLN A 1 83 ? 14.023 14.956 -27.589 1.00 92.00 83 GLN A O 1
ATOM 660 N N . PHE A 1 84 ? 13.752 12.914 -26.719 1.00 91.31 84 PHE A N 1
ATOM 661 C CA . PHE A 1 84 ? 12.978 13.367 -25.567 1.00 91.31 84 PHE A CA 1
ATOM 662 C C . PHE A 1 84 ? 13.796 14.276 -24.631 1.00 91.31 84 PHE A C 1
ATOM 664 O O . PHE A 1 84 ? 13.285 15.276 -24.117 1.00 91.31 84 PHE A O 1
ATOM 671 N N . GLN A 1 85 ? 15.083 13.975 -24.435 1.00 92.56 85 GLN A N 1
ATOM 672 C CA . GLN A 1 85 ? 15.995 14.847 -23.690 1.00 92.56 85 GLN A CA 1
ATOM 673 C C 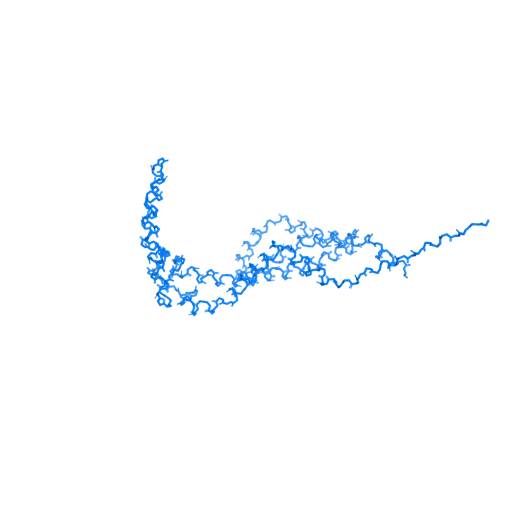. GLN A 1 85 ? 16.182 16.203 -24.386 1.00 92.56 85 GLN A C 1
ATOM 675 O O . GLN A 1 85 ? 16.133 17.234 -23.716 1.00 92.56 85 GLN A O 1
ATOM 680 N N . ALA A 1 86 ? 16.324 16.221 -25.716 1.00 92.50 86 ALA A N 1
ATOM 681 C CA . ALA A 1 86 ? 16.400 17.457 -26.497 1.00 92.50 86 ALA A CA 1
ATOM 682 C C . ALA A 1 86 ? 15.114 18.298 -26.383 1.00 92.50 86 ALA A C 1
ATOM 684 O O . ALA A 1 86 ? 15.189 19.506 -26.145 1.00 92.50 86 ALA A O 1
ATOM 685 N N . PHE A 1 87 ? 13.940 17.660 -26.445 1.00 93.88 87 PHE A N 1
ATOM 686 C CA . PHE A 1 87 ? 12.655 18.321 -26.210 1.00 93.88 87 PHE A CA 1
ATOM 687 C C . PHE A 1 87 ? 12.595 18.948 -24.812 1.00 93.88 87 PHE A C 1
ATOM 689 O O . PHE A 1 87 ? 12.275 20.129 -24.668 1.00 93.88 87 PHE A O 1
ATOM 696 N N . THR A 1 88 ? 12.967 18.187 -23.780 1.00 92.50 88 THR A N 1
ATOM 697 C CA . THR A 1 88 ? 12.976 18.665 -22.388 1.00 92.50 88 THR A CA 1
ATOM 698 C C . THR A 1 88 ? 13.915 19.861 -22.217 1.00 92.50 88 THR A C 1
ATOM 700 O O . THR A 1 88 ? 13.559 20.840 -21.561 1.00 92.50 88 THR A O 1
ATOM 703 N N . LEU A 1 89 ? 15.089 19.823 -22.855 1.00 94.44 89 LEU A N 1
ATOM 704 C CA . LEU A 1 89 ? 16.036 20.934 -22.852 1.00 94.44 89 LEU A CA 1
ATOM 705 C C . LEU A 1 89 ? 15.457 22.177 -23.546 1.00 94.44 89 LEU A C 1
ATOM 707 O O . LEU A 1 89 ? 15.648 23.285 -23.044 1.00 94.44 89 LEU A O 1
ATOM 711 N N . SER A 1 90 ? 14.707 22.017 -24.644 1.00 93.69 90 SER A N 1
ATOM 712 C CA . SER A 1 90 ? 14.035 23.139 -25.322 1.00 93.69 90 SER A CA 1
ATOM 713 C C . SER A 1 90 ? 13.067 23.870 -24.382 1.00 93.69 90 SER A C 1
ATOM 715 O O . SER A 1 90 ? 13.113 25.093 -24.290 1.00 93.69 90 SER A O 1
ATOM 717 N N . CYS A 1 91 ? 12.291 23.126 -23.587 1.00 93.19 91 CYS A N 1
ATOM 718 C CA . CYS A 1 91 ? 11.371 23.683 -22.593 1.00 93.19 91 CYS A CA 1
ATOM 719 C C . CYS A 1 91 ? 12.076 24.387 -21.426 1.00 93.19 91 CYS A C 1
ATOM 721 O O . CYS A 1 91 ? 11.510 25.292 -20.822 1.00 93.19 91 CYS A O 1
ATOM 723 N N . GLN A 1 92 ? 13.277 23.935 -21.054 1.00 94.06 92 GLN A N 1
ATOM 724 C CA . GLN A 1 92 ? 14.034 24.514 -19.940 1.00 94.06 92 GLN A CA 1
ATOM 725 C C . GLN A 1 92 ? 14.804 25.773 -20.346 1.00 94.06 92 GLN A C 1
ATOM 727 O O . GLN A 1 92 ? 14.989 26.673 -19.532 1.00 94.06 92 GLN A O 1
ATOM 732 N N . THR A 1 93 ? 15.287 25.816 -21.587 1.00 93.12 93 THR A N 1
ATOM 733 C CA . THR A 1 93 ? 16.168 26.883 -22.085 1.00 93.12 93 THR A CA 1
ATOM 734 C C . THR A 1 93 ? 15.426 27.989 -22.829 1.00 93.12 93 THR A C 1
ATOM 736 O O . THR A 1 93 ? 15.919 29.113 -22.888 1.00 93.12 93 THR A O 1
ATOM 739 N N . SER A 1 94 ? 14.248 27.697 -23.380 1.00 88.00 94 SER A N 1
ATOM 740 C CA . SER A 1 94 ? 13.439 28.639 -24.158 1.00 88.00 94 SER A CA 1
ATOM 741 C C . SER A 1 94 ? 12.117 28.950 -23.454 1.00 88.00 94 SER A C 1
ATOM 743 O O . SER A 1 94 ? 11.631 28.175 -22.639 1.00 88.00 94 SER A O 1
ATOM 745 N N . ALA A 1 95 ? 11.483 30.073 -23.806 1.00 90.19 95 ALA A N 1
ATOM 746 C CA . ALA A 1 95 ? 10.146 30.422 -23.302 1.00 90.19 95 ALA A CA 1
ATOM 747 C C . ALA A 1 95 ? 9.028 29.493 -23.829 1.00 90.19 95 ALA A C 1
ATOM 749 O O . ALA A 1 95 ? 7.892 29.548 -23.355 1.00 90.19 95 ALA A O 1
ATOM 750 N N . HIS A 1 96 ? 9.340 28.654 -24.822 1.00 90.50 96 HIS A N 1
ATOM 751 C CA . HIS A 1 96 ? 8.410 27.755 -25.493 1.00 90.50 96 HIS A CA 1
ATOM 752 C C . HIS A 1 96 ? 9.059 26.385 -25.712 1.00 90.50 96 HIS A C 1
ATOM 754 O O . HIS A 1 96 ? 10.247 26.296 -26.009 1.00 90.50 96 HIS A O 1
ATOM 760 N N . CYS A 1 97 ? 8.259 25.328 -25.600 1.00 93.56 97 CYS A N 1
ATOM 761 C CA . CYS A 1 97 ? 8.663 23.969 -25.948 1.00 93.56 97 CYS A CA 1
ATOM 762 C C . CYS A 1 97 ? 8.535 23.740 -27.457 1.00 93.56 97 CYS A C 1
ATOM 764 O O . CYS A 1 97 ? 7.512 24.096 -28.050 1.00 93.56 97 CYS A O 1
ATOM 766 N N . ASP A 1 98 ? 9.523 23.087 -28.067 1.00 92.25 98 ASP A N 1
ATOM 767 C CA . ASP A 1 98 ? 9.454 22.697 -29.476 1.00 92.25 98 ASP A CA 1
ATOM 768 C C . ASP A 1 98 ? 8.608 21.426 -29.656 1.00 92.25 98 ASP A C 1
ATOM 770 O O . ASP A 1 98 ? 9.102 20.298 -29.699 1.00 92.25 98 ASP A O 1
ATOM 774 N N . TRP A 1 99 ? 7.292 21.610 -29.754 1.00 92.19 99 TRP A N 1
ATOM 775 C CA . TRP A 1 99 ? 6.340 20.510 -29.918 1.00 92.19 99 TRP A CA 1
ATOM 776 C C . TRP A 1 99 ? 6.477 19.753 -31.248 1.00 92.19 99 TRP A C 1
ATOM 778 O O . TRP A 1 99 ? 5.921 18.663 -31.372 1.00 92.19 99 TRP A O 1
ATOM 788 N N . SER A 1 100 ? 7.231 20.271 -32.227 1.00 92.62 100 SER A N 1
ATOM 789 C CA . SER A 1 100 ? 7.427 19.595 -33.518 1.00 92.62 100 SER A CA 1
ATOM 790 C C . SER A 1 100 ? 8.177 18.261 -33.381 1.00 92.62 100 SER A C 1
ATOM 792 O O . SER A 1 100 ? 7.937 17.328 -34.150 1.00 92.62 100 SER A O 1
ATOM 794 N N . GLN A 1 101 ? 9.002 18.124 -32.337 1.00 91.62 101 GLN A N 1
ATOM 795 C CA . GLN A 1 101 ? 9.798 16.926 -32.050 1.00 91.62 101 GLN A CA 1
ATOM 796 C C . GLN A 1 101 ? 8.947 15.720 -31.623 1.00 91.62 101 GLN A C 1
ATOM 798 O O . GLN A 1 101 ? 9.398 14.579 -31.695 1.00 91.62 101 GLN A O 1
ATOM 803 N N . TRP A 1 102 ? 7.690 15.926 -31.218 1.00 91.88 102 TRP A N 1
ATOM 804 C CA . TRP A 1 102 ? 6.826 14.822 -30.788 1.00 91.88 102 TRP A CA 1
ATOM 805 C C . TRP A 1 102 ? 6.526 13.822 -31.905 1.00 91.88 102 TRP A C 1
ATOM 807 O O . TRP A 1 102 ? 6.350 12.638 -31.620 1.00 91.88 102 TRP A O 1
ATOM 817 N N . GLY A 1 103 ? 6.527 14.246 -33.173 1.00 93.50 103 GLY A N 1
ATOM 818 C CA . GLY A 1 103 ? 6.367 13.328 -34.304 1.00 93.50 103 GLY A CA 1
ATOM 819 C C . GLY A 1 103 ? 7.515 12.314 -34.416 1.00 93.50 103 GLY A C 1
ATOM 820 O O . GLY A 1 103 ? 7.277 11.121 -34.612 1.00 93.50 103 GLY A O 1
ATOM 821 N N . SER A 1 104 ? 8.762 12.757 -34.232 1.00 91.94 104 SER A N 1
ATOM 822 C CA . SER A 1 104 ? 9.937 11.877 -34.291 1.00 91.94 104 SER A CA 1
ATOM 823 C C .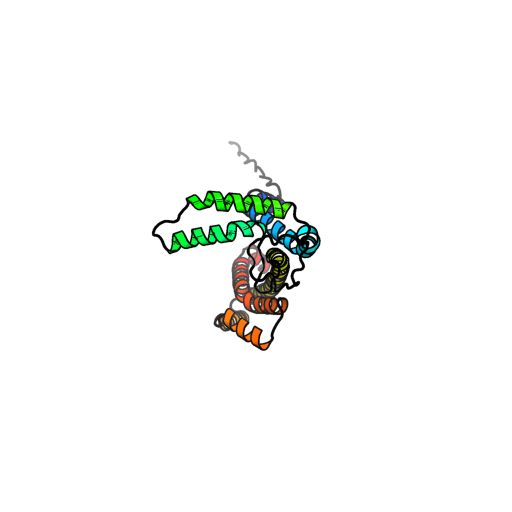 SER A 1 104 ? 10.084 11.021 -33.029 1.00 91.94 104 SER A C 1
ATOM 825 O O . SER A 1 104 ? 10.400 9.838 -33.123 1.00 91.94 104 SER A O 1
ATOM 827 N N . ILE A 1 105 ? 9.765 11.579 -31.854 1.00 92.81 105 ILE A N 1
ATOM 828 C CA . ILE A 1 105 ? 9.779 10.844 -30.579 1.00 92.81 105 ILE A CA 1
ATOM 829 C C . ILE A 1 105 ? 8.760 9.699 -30.611 1.00 92.81 105 ILE A C 1
ATOM 831 O O . ILE A 1 105 ? 9.088 8.565 -30.266 1.00 92.81 105 ILE A O 1
ATOM 835 N N . THR A 1 106 ? 7.523 9.983 -31.032 1.00 93.12 106 THR A N 1
ATOM 836 C CA . THR A 1 106 ? 6.454 8.974 -31.068 1.00 93.12 106 THR A CA 1
ATOM 837 C C . THR A 1 106 ? 6.731 7.887 -32.097 1.00 93.12 106 THR A C 1
ATOM 839 O O . THR A 1 106 ? 6.582 6.713 -31.774 1.00 93.12 106 THR A O 1
ATOM 842 N N . SER A 1 107 ? 7.191 8.240 -33.300 1.00 93.31 107 SER A N 1
ATOM 843 C CA . SER A 1 107 ? 7.549 7.245 -34.320 1.00 93.31 107 SER A CA 1
ATOM 844 C C . SER A 1 107 ? 8.710 6.347 -33.876 1.00 93.31 107 SER A C 1
ATOM 846 O O . SER A 1 107 ? 8.581 5.127 -33.966 1.00 93.31 107 SER A O 1
ATOM 848 N N . ALA A 1 108 ? 9.777 6.911 -33.298 1.00 92.50 108 ALA A N 1
ATOM 849 C CA . ALA A 1 108 ? 10.899 6.133 -32.761 1.00 92.50 108 ALA A CA 1
ATOM 850 C C . ALA A 1 108 ? 10.480 5.205 -31.603 1.00 92.50 108 ALA A C 1
ATOM 852 O O . ALA A 1 108 ? 10.961 4.077 -31.497 1.00 92.50 108 ALA A O 1
ATOM 853 N N . ALA A 1 109 ? 9.564 5.656 -30.742 1.00 92.44 109 ALA A N 1
ATOM 854 C CA . ALA A 1 109 ? 9.019 4.841 -29.659 1.00 92.44 109 ALA A CA 1
ATOM 855 C C . ALA A 1 109 ? 8.121 3.700 -30.166 1.00 92.44 109 ALA A C 1
ATOM 857 O O . ALA A 1 109 ? 8.175 2.592 -29.637 1.00 92.44 109 ALA A 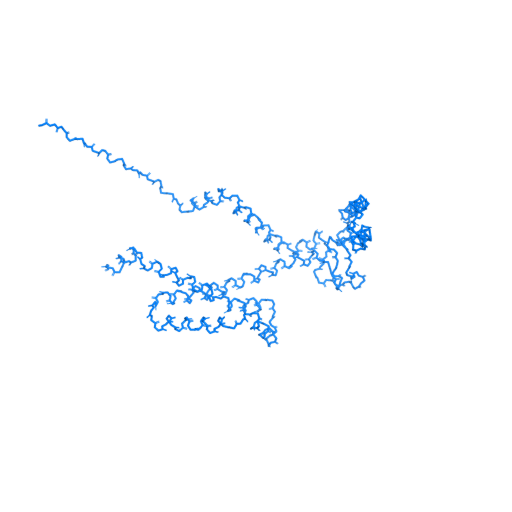O 1
ATOM 858 N N . VAL A 1 110 ? 7.295 3.952 -31.187 1.00 93.25 110 VAL A N 1
ATOM 859 C CA . VAL A 1 110 ? 6.438 2.926 -31.805 1.00 93.25 110 VAL A CA 1
ATOM 860 C C . VAL A 1 110 ? 7.283 1.856 -32.495 1.00 93.25 110 VAL A C 1
ATOM 862 O O . VAL A 1 110 ? 6.993 0.667 -32.359 1.00 93.25 110 VAL A O 1
ATOM 865 N N . GLU A 1 111 ? 8.356 2.254 -33.179 1.00 91.44 111 GLU A N 1
ATOM 866 C CA . GLU A 1 111 ? 9.314 1.319 -33.769 1.00 91.44 111 GLU A CA 1
ATOM 867 C C . GLU A 1 111 ? 9.976 0.454 -32.685 1.00 91.44 111 GLU A C 1
ATOM 869 O O . GLU A 1 111 ? 9.926 -0.775 -32.762 1.00 91.44 111 GLU A O 1
ATOM 874 N N . GLY A 1 112 ? 10.491 1.064 -31.613 1.00 91.44 112 GLY A N 1
ATOM 875 C CA . GLY A 1 112 ? 11.086 0.325 -30.496 1.00 91.44 112 GLY A CA 1
ATOM 876 C C . GLY A 1 112 ? 10.099 -0.588 -29.756 1.00 91.44 112 GLY A C 1
ATOM 877 O O . GLY A 1 112 ? 10.484 -1.665 -29.295 1.00 91.44 112 GLY A O 1
ATOM 878 N N . LEU A 1 113 ? 8.816 -0.217 -29.685 1.00 92.69 113 LEU A N 1
ATOM 879 C CA . LEU A 1 113 ? 7.765 -1.075 -29.134 1.00 92.69 113 LEU A CA 1
ATOM 880 C C . LEU A 1 113 ? 7.596 -2.353 -29.962 1.00 92.69 113 LEU A C 1
ATOM 882 O O . LEU A 1 113 ? 7.488 -3.435 -29.386 1.00 92.69 113 LEU A O 1
ATOM 886 N N . SER A 1 114 ? 7.611 -2.242 -31.294 1.00 90.31 114 SER A N 1
ATOM 887 C CA . SER A 1 114 ? 7.523 -3.411 -32.176 1.00 90.31 114 SER A CA 1
ATOM 888 C C . SER A 1 114 ? 8.696 -4.372 -31.956 1.00 90.31 114 SER A C 1
ATOM 890 O O . SER A 1 114 ? 8.473 -5.571 -31.794 1.00 90.31 114 SER A O 1
ATOM 892 N N . THR A 1 115 ? 9.911 -3.837 -31.798 1.00 88.38 115 THR A N 1
ATOM 893 C CA . THR A 1 115 ? 11.122 -4.608 -31.486 1.00 88.38 115 THR A CA 1
ATOM 894 C C . THR A 1 115 ? 10.986 -5.372 -30.173 1.00 88.38 115 THR A C 1
ATOM 896 O O . THR A 1 115 ? 11.309 -6.555 -30.115 1.00 88.38 115 THR A O 1
ATOM 899 N N . CYS A 1 116 ? 10.467 -4.723 -29.127 1.00 90.94 116 CYS A N 1
ATOM 900 C CA . CYS A 1 116 ? 10.247 -5.351 -27.824 1.00 90.94 116 CYS A CA 1
ATOM 901 C C . CYS A 1 116 ? 9.148 -6.418 -27.834 1.00 90.94 116 CYS A C 1
ATOM 903 O O . CYS A 1 116 ? 9.269 -7.413 -27.127 1.00 90.94 116 CYS A O 1
ATOM 905 N N . LEU A 1 117 ? 8.092 -6.238 -28.632 1.00 89.88 117 LEU A N 1
ATOM 906 C CA . LEU A 1 117 ? 7.021 -7.230 -28.772 1.00 89.88 117 LEU A CA 1
ATOM 907 C C . LEU A 1 117 ? 7.488 -8.502 -29.490 1.00 89.88 117 LEU A C 1
ATOM 909 O O . LEU A 1 117 ? 6.956 -9.577 -29.226 1.00 89.88 117 LEU A O 1
ATOM 913 N N . THR A 1 118 ? 8.468 -8.384 -30.389 1.00 90.69 118 THR A N 1
ATOM 914 C CA . THR A 1 118 ? 9.074 -9.520 -31.101 1.00 90.69 118 THR A CA 1
ATOM 915 C C . THR A 1 118 ? 10.356 -10.038 -30.454 1.00 90.69 118 THR A C 1
ATOM 917 O O . THR A 1 118 ? 10.936 -11.002 -30.950 1.00 90.69 118 THR A O 1
ATOM 920 N N . ALA A 1 119 ? 10.834 -9.388 -29.391 1.00 89.06 119 ALA A N 1
ATOM 921 C CA . ALA A 1 119 ? 12.052 -9.787 -28.704 1.00 89.06 119 ALA A CA 1
ATOM 922 C C . ALA A 1 119 ? 11.868 -11.141 -28.008 1.00 89.06 119 ALA A C 1
ATOM 924 O O . ALA A 1 119 ? 10.784 -11.479 -27.528 1.00 89.06 119 ALA A O 1
ATOM 925 N N . GLU A 1 120 ? 12.953 -11.906 -27.920 1.00 90.31 120 GLU A N 1
ATOM 926 C CA . GLU A 1 120 ? 12.981 -13.120 -27.110 1.00 90.31 120 GLU A CA 1
ATOM 927 C C . GLU A 1 120 ? 12.845 -12.789 -25.611 1.00 90.31 120 GLU A C 1
ATOM 929 O O . GLU A 1 120 ? 13.090 -11.661 -25.164 1.00 90.31 120 GLU A O 1
ATOM 934 N N . LEU A 1 121 ? 12.460 -13.794 -24.819 1.00 89.19 121 LEU A N 1
ATOM 935 C CA . LEU A 1 121 ? 12.392 -13.711 -23.356 1.00 89.19 121 LEU A CA 1
ATOM 936 C C . LEU A 1 121 ? 13.713 -13.181 -22.777 1.00 89.19 121 LEU A C 1
ATOM 938 O O . LEU A 1 121 ? 14.783 -13.692 -23.097 1.00 89.19 121 LEU A O 1
ATOM 942 N N . GLY A 1 122 ? 13.638 -12.161 -21.918 1.00 86.44 122 GLY A N 1
ATOM 943 C CA . GLY A 1 122 ? 14.823 -11.511 -21.348 1.00 86.44 122 GLY A CA 1
ATOM 944 C C . GLY A 1 122 ? 15.539 -10.529 -22.291 1.00 86.44 122 GLY A C 1
ATOM 945 O O . GLY A 1 122 ? 16.624 -10.055 -21.962 1.00 86.44 122 GLY A O 1
ATOM 946 N N . GLY A 1 123 ? 14.959 -10.207 -23.454 1.00 88.31 123 GLY A N 1
ATOM 947 C CA . GLY A 1 123 ? 15.543 -9.281 -24.432 1.00 88.31 123 GLY A CA 1
ATOM 948 C C . GLY A 1 123 ? 15.099 -7.817 -24.312 1.00 88.31 123 GLY A C 1
ATOM 949 O O . GLY A 1 123 ? 15.738 -6.945 -24.896 1.00 88.31 123 GLY A O 1
ATOM 950 N N . CYS A 1 124 ? 14.021 -7.520 -23.574 1.00 92.75 124 CYS A N 1
ATOM 951 C CA . CYS A 1 124 ? 13.464 -6.164 -23.481 1.00 92.75 124 CYS A CA 1
ATOM 952 C C . CYS A 1 124 ? 13.137 -5.738 -22.042 1.00 92.75 124 CYS A C 1
ATOM 954 O O . CYS A 1 124 ? 12.231 -6.278 -21.407 1.00 92.75 124 CYS A O 1
ATOM 956 N N . HIS A 1 125 ? 13.806 -4.684 -21.571 1.00 92.88 125 HIS A N 1
ATOM 957 C CA . HIS A 1 125 ? 13.510 -4.008 -20.310 1.00 92.88 125 HIS A CA 1
ATOM 958 C C . HIS A 1 125 ? 12.398 -2.972 -20.503 1.00 92.88 125 HIS A C 1
ATOM 960 O O . HIS A 1 125 ? 12.643 -1.802 -20.805 1.00 92.88 125 HIS A O 1
ATOM 966 N N . TRP A 1 126 ? 11.149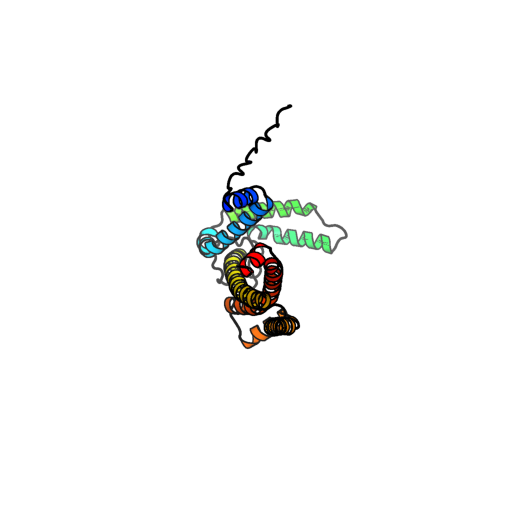 -3.388 -20.306 1.00 92.44 126 TRP A N 1
ATOM 967 C CA . TRP A 1 126 ? 9.955 -2.559 -20.527 1.00 92.44 126 TRP A CA 1
ATOM 968 C C . TRP A 1 126 ? 9.915 -1.254 -19.725 1.00 92.44 126 TRP A C 1
ATOM 970 O O . TRP A 1 126 ? 9.346 -0.267 -20.188 1.00 92.44 126 TRP A O 1
ATOM 980 N N . MET A 1 127 ? 10.503 -1.243 -18.528 1.00 94.12 127 MET A N 1
ATOM 981 C CA . MET A 1 127 ? 10.615 -0.056 -17.667 1.00 94.12 127 MET A CA 1
ATOM 982 C C . MET A 1 127 ? 12.070 0.389 -17.466 1.00 94.12 127 MET A C 1
ATOM 984 O O . MET A 1 127 ? 12.336 1.235 -16.616 1.00 94.12 127 MET A O 1
ATOM 988 N N . GLY A 1 128 ? 13.001 -0.168 -18.243 1.00 93.75 128 GLY A N 1
ATOM 989 C CA . GLY A 1 128 ? 14.430 0.071 -18.085 1.00 93.75 128 GLY A CA 1
ATOM 990 C C . GLY A 1 128 ? 15.022 -0.667 -16.888 1.00 93.75 128 GLY A C 1
ATOM 991 O O . GLY A 1 128 ? 14.411 -1.581 -16.315 1.00 93.75 128 GLY A O 1
ATOM 992 N N . THR A 1 129 ? 16.230 -0.262 -16.519 1.00 95.12 129 THR A N 1
ATOM 993 C CA . THR A 1 129 ? 17.001 -0.890 -15.448 1.00 95.12 129 THR A CA 1
ATOM 994 C C . THR A 1 129 ? 17.318 0.083 -14.320 1.00 95.12 129 THR A C 1
ATOM 996 O O . THR A 1 129 ? 17.352 1.300 -14.496 1.00 95.12 129 THR A O 1
ATOM 999 N N . ASP A 1 130 ? 17.533 -0.461 -13.124 1.00 94.88 130 ASP A N 1
ATOM 1000 C CA . ASP A 1 130 ? 17.921 0.327 -11.956 1.00 94.88 130 ASP A CA 1
ATOM 1001 C C . ASP A 1 130 ? 19.438 0.595 -11.880 1.00 94.88 130 ASP A C 1
ATOM 1003 O O . ASP A 1 130 ? 20.229 0.261 -12.769 1.00 94.88 130 ASP A O 1
ATOM 1007 N N . ASP A 1 131 ? 19.862 1.178 -10.761 1.00 94.75 131 ASP A N 1
ATOM 1008 C CA . ASP A 1 131 ? 21.250 1.505 -10.452 1.00 94.75 131 ASP A CA 1
ATOM 1009 C C . ASP A 1 131 ? 22.174 0.285 -10.322 1.00 94.75 131 ASP A C 1
ATOM 1011 O O . ASP A 1 131 ? 23.393 0.445 -10.389 1.00 94.75 131 ASP A O 1
ATOM 1015 N N . ALA A 1 132 ? 21.629 -0.918 -10.149 1.00 93.88 132 ALA A N 1
ATOM 1016 C CA . ALA A 1 132 ? 22.349 -2.189 -10.131 1.00 93.88 132 ALA A CA 1
ATOM 1017 C C . ALA A 1 132 ? 22.168 -2.983 -11.441 1.00 93.88 132 ALA A C 1
ATOM 1019 O O . ALA A 1 132 ? 22.633 -4.124 -11.543 1.00 93.88 132 ALA A O 1
ATOM 1020 N N . GLY A 1 133 ? 21.496 -2.387 -12.430 1.00 93.12 133 GLY A N 1
ATOM 1021 C CA . GLY A 1 133 ? 21.171 -2.993 -13.713 1.00 93.12 133 GLY A CA 1
ATOM 1022 C C . GLY A 1 133 ? 20.201 -4.165 -13.621 1.00 93.12 133 GLY A C 1
ATOM 1023 O O . GLY A 1 133 ? 20.349 -5.146 -14.345 1.00 93.12 133 GLY A O 1
ATOM 1024 N N . ARG A 1 134 ? 19.248 -4.104 -12.686 1.00 94.62 134 ARG A N 1
ATOM 1025 C CA . ARG A 1 134 ? 18.130 -5.052 -12.574 1.00 94.62 134 ARG A CA 1
ATOM 1026 C C . ARG A 1 134 ? 16.913 -4.507 -13.311 1.00 94.62 134 ARG A C 1
ATOM 1028 O O . ARG A 1 134 ? 16.663 -3.304 -13.272 1.00 94.62 134 ARG A O 1
ATOM 1035 N N . ASP A 1 135 ? 16.118 -5.399 -13.894 1.00 94.94 135 ASP A N 1
ATOM 1036 C CA . ASP A 1 135 ? 14.877 -5.036 -14.584 1.00 94.94 135 ASP A CA 1
ATOM 1037 C C . ASP A 1 135 ? 13.837 -4.427 -13.625 1.00 94.94 135 ASP A C 1
ATOM 1039 O O . ASP A 1 135 ? 13.400 -5.063 -12.659 1.00 94.94 135 ASP A O 1
ATOM 1043 N N . VAL A 1 136 ? 13.419 -3.188 -13.893 1.00 95.19 136 VAL A N 1
ATOM 1044 C CA . VAL A 1 136 ? 12.520 -2.434 -13.003 1.00 95.19 136 VAL A CA 1
ATOM 1045 C C . VAL A 1 136 ? 11.108 -3.021 -12.995 1.00 95.19 136 VAL A C 1
ATOM 1047 O O . VAL A 1 136 ? 10.490 -3.098 -11.929 1.00 95.19 136 VAL A O 1
ATOM 1050 N N . LEU A 1 137 ? 10.599 -3.477 -14.146 1.00 94.06 137 LEU A N 1
ATOM 1051 C CA . LEU A 1 137 ? 9.240 -4.019 -14.253 1.00 94.06 137 LEU A CA 1
ATOM 1052 C C . LEU A 1 137 ? 9.097 -5.303 -13.426 1.00 94.06 137 LEU A C 1
ATOM 1054 O O . LEU A 1 137 ? 8.184 -5.422 -12.607 1.00 94.06 137 LEU A O 1
ATOM 1058 N N . THR A 1 138 ? 10.040 -6.231 -13.575 1.00 93.81 138 THR A N 1
ATOM 1059 C CA . THR A 1 138 ? 10.094 -7.490 -12.822 1.00 93.81 138 THR A CA 1
ATOM 1060 C C . THR A 1 138 ? 10.174 -7.219 -11.324 1.00 93.81 138 THR A C 1
ATOM 1062 O O . THR A 1 138 ? 9.433 -7.812 -10.534 1.00 93.81 138 THR A O 1
ATOM 1065 N N . ARG A 1 139 ? 11.017 -6.266 -10.907 1.00 93.38 139 ARG A N 1
ATOM 1066 C CA . ARG A 1 139 ? 11.104 -5.855 -9.500 1.00 93.38 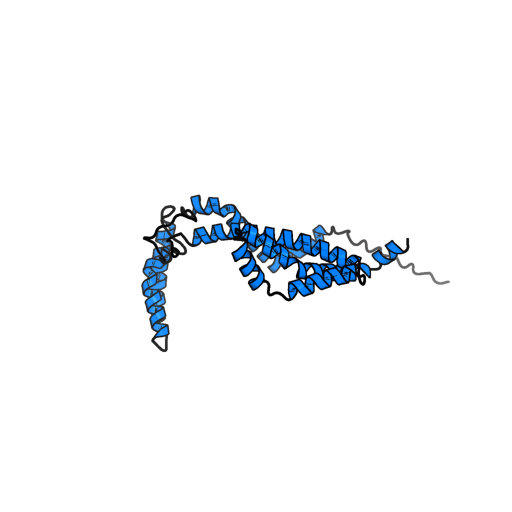139 ARG A CA 1
ATOM 1067 C C . ARG A 1 139 ? 9.809 -5.232 -8.986 1.00 93.38 139 ARG A C 1
ATOM 1069 O O . ARG A 1 139 ? 9.448 -5.490 -7.840 1.00 93.38 139 ARG A O 1
ATOM 1076 N N . GLY A 1 140 ? 9.102 -4.464 -9.811 1.00 93.25 140 GLY A N 1
ATOM 1077 C CA . GLY A 1 140 ? 7.790 -3.907 -9.483 1.00 93.25 140 GLY A CA 1
ATOM 1078 C C . GLY A 1 140 ? 6.743 -4.996 -9.239 1.00 93.25 140 GLY A C 1
ATOM 1079 O O . GLY A 1 140 ? 6.086 -5.002 -8.196 1.00 93.25 140 GLY A O 1
ATOM 1080 N N . VAL A 1 141 ? 6.649 -5.972 -10.147 1.00 93.44 141 VAL A N 1
ATOM 1081 C CA . VAL A 1 141 ? 5.711 -7.105 -10.046 1.00 93.44 141 VAL A CA 1
ATOM 1082 C C . VAL A 1 141 ? 5.988 -7.950 -8.793 1.00 93.44 141 VAL A C 1
ATOM 1084 O O . VAL A 1 141 ? 5.073 -8.238 -8.018 1.00 93.44 141 VAL A O 1
ATOM 1087 N N . TYR A 1 142 ? 7.255 -8.280 -8.517 1.00 93.94 142 TYR A N 1
ATOM 1088 C CA . TYR A 1 142 ? 7.639 -8.965 -7.274 1.00 93.94 142 TYR A CA 1
ATOM 1089 C C . TYR A 1 142 ? 7.436 -8.096 -6.024 1.00 93.94 142 TYR A C 1
ATOM 1091 O O . TYR A 1 142 ? 7.085 -8.614 -4.960 1.00 93.94 142 TYR A O 1
ATOM 1099 N N . GLY A 1 143 ? 7.624 -6.781 -6.143 1.00 92.88 143 GLY A N 1
ATOM 1100 C CA . GLY A 1 143 ? 7.355 -5.811 -5.087 1.00 92.88 143 GLY A CA 1
ATOM 1101 C C . GLY A 1 143 ? 5.895 -5.840 -4.642 1.00 92.88 143 GLY A C 1
ATOM 1102 O O . GLY A 1 143 ? 5.632 -5.839 -3.441 1.00 92.88 143 GLY A O 1
ATOM 1103 N N . GLY A 1 144 ? 4.952 -5.987 -5.581 1.00 92.69 144 GLY A N 1
ATOM 1104 C CA . GLY A 1 144 ? 3.526 -6.166 -5.285 1.00 92.69 144 GLY A CA 1
ATOM 1105 C C . GLY A 1 144 ? 3.258 -7.332 -4.326 1.00 92.69 144 GLY A C 1
ATOM 1106 O O . GLY A 1 144 ? 2.557 -7.172 -3.324 1.00 92.69 144 GLY A O 1
ATOM 1107 N N . ARG A 1 145 ? 3.910 -8.482 -4.544 1.00 92.81 145 ARG A N 1
ATOM 1108 C CA . ARG A 1 145 ? 3.816 -9.655 -3.655 1.00 92.81 145 ARG A CA 1
ATOM 1109 C C . ARG A 1 145 ? 4.285 -9.344 -2.237 1.00 92.81 145 ARG A C 1
ATOM 1111 O O . ARG A 1 145 ? 3.629 -9.743 -1.276 1.00 92.81 145 ARG A O 1
ATOM 1118 N N . ILE A 1 146 ? 5.420 -8.660 -2.105 1.00 92.81 146 ILE A N 1
ATOM 1119 C CA . ILE A 1 146 ? 5.984 -8.288 -0.801 1.00 92.81 146 ILE A CA 1
ATOM 1120 C C . ILE A 1 146 ? 5.046 -7.301 -0.093 1.00 92.81 146 ILE A C 1
ATOM 1122 O O . ILE A 1 146 ? 4.694 -7.525 1.064 1.00 92.81 146 ILE A O 1
ATOM 1126 N N . SER A 1 147 ? 4.570 -6.273 -0.798 1.00 94.56 147 SER A N 1
ATOM 1127 C CA . SER A 1 147 ? 3.640 -5.270 -0.270 1.00 94.56 147 SER A CA 1
ATOM 1128 C C . SER A 1 147 ? 2.330 -5.882 0.227 1.00 94.56 147 SER A C 1
ATOM 1130 O O . SER A 1 147 ? 1.864 -5.519 1.304 1.00 94.56 147 SER A O 1
ATOM 1132 N N . LEU A 1 148 ? 1.763 -6.858 -0.495 1.00 93.50 148 LEU A N 1
ATOM 1133 C CA . LEU A 1 148 ? 0.563 -7.574 -0.046 1.00 93.50 148 LEU A CA 1
ATOM 1134 C C . LEU A 1 148 ? 0.803 -8.356 1.249 1.00 93.50 148 LEU A C 1
ATOM 1136 O O . LEU A 1 148 ? -0.029 -8.305 2.155 1.00 93.50 148 LEU A O 1
ATOM 1140 N N . ARG A 1 149 ? 1.944 -9.050 1.373 1.00 94.38 149 ARG A N 1
ATOM 1141 C CA . ARG A 1 149 ? 2.295 -9.755 2.619 1.00 94.38 149 ARG A CA 1
ATOM 1142 C C . ARG A 1 149 ? 2.469 -8.784 3.783 1.00 94.38 149 ARG A C 1
ATOM 1144 O O . ARG A 1 149 ? 1.957 -9.051 4.865 1.00 94.38 149 ARG A O 1
ATOM 1151 N N . ILE A 1 150 ? 3.159 -7.663 3.562 1.00 96.31 150 ILE A N 1
ATOM 1152 C CA . ILE A 1 150 ? 3.336 -6.608 4.571 1.00 96.31 150 ILE A CA 1
ATOM 1153 C C . ILE A 1 150 ? 1.974 -6.068 5.011 1.00 96.31 150 ILE A C 1
ATOM 1155 O O . ILE A 1 150 ? 1.697 -6.026 6.207 1.00 96.31 150 ILE A O 1
ATOM 1159 N N . GLY A 1 151 ? 1.105 -5.710 4.061 1.00 95.81 151 GLY A N 1
ATOM 1160 C CA . GLY A 1 151 ? -0.239 -5.213 4.351 1.00 95.81 151 GLY A CA 1
ATOM 1161 C C . GLY A 1 151 ? -1.061 -6.199 5.182 1.00 95.81 151 GLY A C 1
ATOM 1162 O O . GLY A 1 151 ? -1.704 -5.790 6.146 1.00 95.81 151 GLY A O 1
ATOM 1163 N N . LEU A 1 152 ? -0.978 -7.498 4.874 1.00 95.88 152 LEU A N 1
ATOM 1164 C CA . LEU A 1 152 ? -1.661 -8.546 5.634 1.00 95.88 152 LEU A CA 1
ATOM 1165 C C . LEU A 1 152 ? -1.142 -8.654 7.076 1.00 95.88 152 LEU A C 1
ATOM 1167 O O . LEU A 1 152 ? -1.947 -8.738 8.001 1.00 95.88 152 LEU A O 1
ATOM 1171 N N . TRP A 1 153 ? 0.177 -8.610 7.283 1.00 97.50 153 TRP A N 1
ATOM 1172 C CA . TRP A 1 153 ? 0.774 -8.613 8.624 1.00 97.50 153 TRP A CA 1
ATOM 1173 C C . TRP A 1 153 ? 0.363 -7.388 9.439 1.00 97.50 153 TRP A C 1
ATOM 1175 O O . TRP A 1 153 ? -0.083 -7.528 10.579 1.00 97.50 153 TRP A O 1
ATOM 1185 N N . VAL A 1 154 ? 0.463 -6.194 8.846 1.00 97.81 154 VAL A N 1
ATOM 1186 C CA . VAL A 1 154 ? 0.060 -4.940 9.496 1.00 97.81 154 VAL A CA 1
ATOM 1187 C C . VAL A 1 154 ? -1.415 -4.997 9.881 1.00 97.81 154 VAL A C 1
ATOM 1189 O O . VAL A 1 154 ? -1.753 -4.735 11.037 1.00 97.81 154 VAL A O 1
ATOM 1192 N N . ALA A 1 155 ? -2.291 -5.365 8.941 1.00 97.19 155 ALA A N 1
ATOM 1193 C CA . ALA A 1 155 ? -3.726 -5.468 9.178 1.00 97.19 155 ALA A CA 1
ATOM 1194 C C . ALA A 1 155 ? -4.035 -6.510 10.258 1.00 97.19 155 ALA A C 1
ATOM 1196 O O . ALA A 1 155 ? -4.719 -6.191 11.219 1.00 97.19 155 ALA A O 1
ATOM 1197 N N . GLY A 1 156 ? -3.473 -7.717 10.168 1.00 97.88 156 GLY A N 1
ATOM 1198 C CA . GLY A 1 156 ? -3.710 -8.784 11.140 1.00 97.88 156 GLY A CA 1
ATOM 1199 C C . GLY A 1 156 ? -3.329 -8.387 12.567 1.00 97.88 156 GLY A C 1
ATOM 1200 O O . GLY A 1 156 ? -4.142 -8.522 13.482 1.00 97.88 156 GLY A O 1
ATOM 1201 N N . VAL A 1 157 ? -2.127 -7.839 12.766 1.00 98.19 157 VAL A N 1
ATOM 1202 C CA . VAL A 1 157 ? -1.652 -7.429 14.099 1.00 98.19 157 VAL A CA 1
ATOM 1203 C C . VAL A 1 157 ? -2.450 -6.234 14.623 1.00 98.19 157 VAL A C 1
ATOM 1205 O O . VAL A 1 157 ? -2.957 -6.278 15.746 1.00 98.19 157 VAL A O 1
ATOM 1208 N N . SER A 1 158 ? -2.608 -5.184 13.811 1.00 97.62 158 SER A N 1
ATOM 1209 C CA . SER A 1 158 ? -3.320 -3.972 14.233 1.00 97.62 158 SER A CA 1
ATOM 1210 C C . SER A 1 158 ? -4.804 -4.225 14.491 1.00 97.62 158 SER A C 1
ATOM 1212 O O . SER A 1 158 ? -5.344 -3.686 15.455 1.00 97.62 158 SER A O 1
ATOM 1214 N N . MET A 1 159 ? -5.452 -5.080 13.690 1.00 97.88 159 MET A N 1
ATOM 1215 C CA . MET A 1 159 ? -6.842 -5.489 13.894 1.00 97.88 159 MET A CA 1
ATOM 1216 C C . MET A 1 159 ? -7.007 -6.305 15.158 1.00 97.88 159 MET A C 1
ATOM 1218 O O . MET A 1 159 ? -7.888 -5.996 15.954 1.00 97.88 159 MET A O 1
ATOM 1222 N N . THR A 1 160 ? -6.144 -7.293 15.378 1.00 98.00 160 THR A N 1
ATOM 1223 C CA . THR A 1 160 ? -6.221 -8.132 16.577 1.00 98.00 160 THR A CA 1
ATOM 1224 C C . THR A 1 160 ? -6.082 -7.280 17.836 1.00 98.00 160 THR A C 1
ATOM 1226 O O . THR A 1 160 ? -6.965 -7.295 18.690 1.00 98.00 160 THR A O 1
ATOM 1229 N N . LEU A 1 161 ? -5.030 -6.463 17.929 1.00 98.00 161 LEU A N 1
ATOM 1230 C CA . LEU A 1 161 ? -4.811 -5.602 19.094 1.00 98.00 161 LEU A CA 1
ATOM 1231 C C . LEU A 1 161 ? -5.885 -4.518 19.221 1.00 98.00 161 LEU A C 1
ATOM 1233 O O . LEU A 1 161 ? -6.400 -4.282 20.310 1.00 98.00 161 LEU A O 1
ATOM 1237 N N . GLY A 1 162 ? -6.255 -3.875 18.114 1.00 97.69 162 GLY A N 1
ATOM 1238 C CA . GLY A 1 162 ? -7.212 -2.774 18.111 1.00 97.69 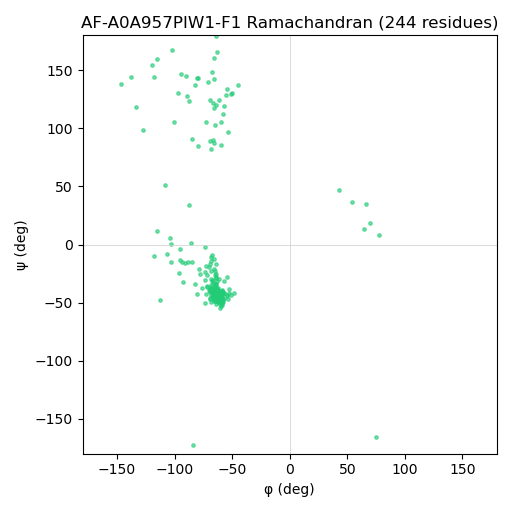162 GLY A CA 1
ATOM 1239 C C . GLY A 1 162 ? -8.606 -3.227 18.522 1.00 97.69 162 GLY A C 1
ATOM 1240 O O . GLY A 1 162 ? -9.239 -2.585 19.355 1.00 97.69 162 GLY A O 1
ATOM 1241 N N . VAL A 1 163 ? -9.069 -4.359 17.993 1.00 97.88 163 VAL A N 1
ATOM 1242 C CA . VAL A 1 163 ? -10.362 -4.935 18.369 1.00 97.88 163 VAL A CA 1
ATOM 1243 C C . VAL A 1 163 ? -10.341 -5.386 19.824 1.00 97.88 163 VAL A C 1
ATOM 1245 O O . VAL A 1 163 ? -11.235 -5.000 20.567 1.00 97.88 163 VAL A O 1
ATOM 1248 N N . LEU A 1 164 ? -9.321 -6.130 20.264 1.00 97.56 164 LEU A N 1
ATOM 1249 C CA . LEU A 1 164 ? -9.245 -6.600 21.651 1.00 97.56 164 LEU A CA 1
ATOM 1250 C C . LEU A 1 164 ? -9.240 -5.434 22.647 1.00 97.56 164 LEU A C 1
ATOM 1252 O O . LEU A 1 164 ? -10.079 -5.388 23.545 1.00 97.56 164 LEU A O 1
ATOM 1256 N N . MET A 1 165 ? -8.350 -4.459 22.461 1.00 96.88 165 MET A N 1
ATOM 1257 C CA . MET A 1 165 ? -8.233 -3.319 23.372 1.00 96.88 165 MET A CA 1
ATOM 1258 C C . MET A 1 165 ? -9.468 -2.415 23.318 1.00 96.88 165 MET A C 1
ATOM 1260 O O . MET A 1 165 ? -9.933 -1.954 24.359 1.00 96.88 165 MET A O 1
ATOM 1264 N N . GLY A 1 166 ? -10.047 -2.208 22.132 1.00 96.50 166 GLY A N 1
ATOM 1265 C CA . GLY A 1 166 ? -11.267 -1.421 21.958 1.00 96.50 166 GLY A CA 1
ATOM 1266 C C . GLY A 1 166 ? -12.499 -2.082 22.576 1.00 96.50 166 GLY A C 1
ATOM 1267 O O . GLY A 1 166 ? -13.322 -1.389 23.170 1.00 96.50 166 GLY A O 1
ATOM 1268 N N . LEU A 1 167 ? -12.611 -3.411 22.490 1.00 96.31 167 LEU A N 1
ATOM 1269 C CA . LEU A 1 167 ? -13.664 -4.177 23.160 1.00 96.31 167 LEU A CA 1
ATOM 1270 C C . LEU A 1 167 ? -13.521 -4.103 24.681 1.00 96.31 167 LEU A C 1
ATOM 1272 O O . LEU A 1 167 ? -14.510 -3.835 25.356 1.00 96.31 167 LEU A O 1
ATOM 1276 N N . ILE A 1 168 ? -12.309 -4.294 25.213 1.00 95.50 168 ILE A N 1
ATOM 1277 C CA . ILE A 1 168 ? -12.039 -4.218 26.658 1.00 95.50 168 ILE A CA 1
ATOM 1278 C C . ILE A 1 168 ? -12.388 -2.820 27.183 1.00 95.50 168 ILE A C 1
ATOM 1280 O O . ILE A 1 168 ? -13.216 -2.687 28.081 1.00 95.50 168 ILE A O 1
ATOM 1284 N N . SER A 1 169 ? -11.821 -1.769 26.590 1.00 95.06 169 SER A N 1
ATOM 1285 C CA . SER A 1 169 ? -12.070 -0.381 27.005 1.00 95.06 169 SER A CA 1
ATOM 1286 C C . SER A 1 169 ? -13.535 0.037 26.803 1.00 95.06 169 SER A C 1
ATOM 1288 O O . SER A 1 169 ? -14.114 0.689 27.669 1.00 95.06 169 SER A O 1
ATOM 1290 N N . GLY A 1 170 ? -14.178 -0.396 25.713 1.00 93.88 170 GLY A N 1
ATOM 1291 C CA . GLY A 1 170 ? -15.591 -0.120 25.450 1.00 93.88 170 GLY A CA 1
ATOM 1292 C C . GLY A 1 170 ? -16.546 -0.824 26.420 1.00 93.88 170 GLY A C 1
ATOM 1293 O O . GLY A 1 170 ? -17.539 -0.242 26.859 1.00 93.88 170 GLY A O 1
ATOM 1294 N N . TYR A 1 171 ? -16.254 -2.078 26.774 1.00 92.25 171 TYR A N 1
ATOM 1295 C CA . TYR A 1 171 ? -17.066 -2.860 27.707 1.00 92.25 171 TYR A CA 1
ATOM 1296 C C . TYR A 1 171 ? -16.966 -2.307 29.132 1.00 92.25 171 TYR A C 1
ATOM 1298 O O . TYR A 1 171 ? -17.986 -2.087 29.787 1.00 92.25 171 TYR A O 1
ATOM 1306 N N . TYR A 1 172 ? -15.745 -2.009 29.581 1.00 92.69 172 TYR A N 1
ATOM 1307 C CA . TYR A 1 172 ? -15.453 -1.438 30.895 1.00 92.69 172 TYR A CA 1
ATOM 1308 C C . TYR A 1 172 ? -15.515 0.100 30.904 1.00 92.69 172 TYR A C 1
ATOM 1310 O O . TYR A 1 172 ? -14.759 0.740 31.636 1.00 92.69 172 TYR A O 1
ATOM 1318 N N . ALA A 1 173 ? -16.410 0.691 30.103 1.00 86.75 173 ALA A N 1
ATOM 1319 C CA . ALA A 1 173 ? -16.574 2.140 29.983 1.00 86.75 173 ALA A CA 1
ATOM 1320 C C . ALA A 1 173 ? -16.582 2.837 31.351 1.00 86.75 173 ALA A C 1
ATOM 1322 O O . ALA A 1 173 ? -17.252 2.358 32.275 1.00 86.75 173 ALA A O 1
ATOM 1323 N N . THR A 1 174 ? -15.886 3.975 31.454 1.00 83.88 174 THR A N 1
ATOM 1324 C CA . THR A 1 174 ? -15.879 4.832 32.658 1.00 83.88 174 THR A CA 1
ATOM 1325 C C . THR A 1 174 ? -15.266 4.185 33.909 1.00 83.88 174 THR A C 1
ATOM 1327 O O . THR A 1 174 ? -15.420 4.702 35.015 1.00 83.88 174 THR A O 1
ATOM 1330 N N . THR A 1 175 ? -14.567 3.057 33.758 1.00 92.00 175 THR A N 1
ATOM 1331 C CA . THR A 1 175 ? -13.788 2.429 34.833 1.00 92.00 175 THR A CA 1
ATOM 1332 C C . THR A 1 175 ? -12.298 2.722 34.677 1.00 92.00 175 THR A C 1
ATOM 1334 O O . THR A 1 175 ? -11.826 3.081 33.601 1.00 92.00 175 THR A O 1
ATOM 1337 N N . PHE A 1 176 ? -11.527 2.435 35.725 1.00 93.94 176 PHE A N 1
ATOM 1338 C CA . PHE A 1 176 ? -10.067 2.543 35.705 1.00 93.94 176 PHE A CA 1
ATOM 1339 C C . PHE A 1 176 ? -9.392 1.756 34.560 1.00 93.94 176 PHE A C 1
ATOM 1341 O O . PHE A 1 176 ? -8.330 2.148 34.084 1.00 93.94 176 PHE A O 1
ATOM 1348 N N . ILE A 1 177 ? -10.001 0.662 34.077 1.00 93.06 177 ILE A N 1
ATOM 1349 C CA . ILE A 1 177 ? -9.472 -0.109 32.936 1.00 93.06 177 ILE A CA 1
ATOM 1350 C C . ILE A 1 177 ? -9.504 0.739 31.661 1.00 93.06 177 ILE A C 1
ATOM 1352 O O . ILE A 1 177 ? -8.534 0.762 30.904 1.00 93.06 177 ILE A O 1
ATOM 1356 N N . ASP A 1 178 ? -10.610 1.445 31.435 1.00 93.75 178 ASP A N 1
ATOM 1357 C CA . ASP A 1 178 ? -10.780 2.347 30.298 1.00 93.75 178 ASP A CA 1
ATOM 1358 C C . ASP A 1 178 ? -9.764 3.499 30.359 1.00 93.75 178 ASP A C 1
ATOM 1360 O O . ASP A 1 178 ? -9.095 3.796 29.366 1.00 93.75 178 ASP A O 1
ATOM 1364 N N . ASP A 1 179 ? -9.552 4.058 31.554 1.00 94.81 179 ASP A N 1
ATOM 1365 C CA . ASP A 1 179 ? -8.559 5.109 31.791 1.00 94.81 179 ASP A CA 1
ATOM 1366 C C . ASP A 1 179 ? -7.126 4.635 31.504 1.00 94.81 179 ASP A C 1
ATOM 1368 O O . ASP A 1 179 ? -6.377 5.347 30.833 1.00 94.81 179 ASP A O 1
ATOM 1372 N N . ILE A 1 180 ? -6.742 3.424 31.937 1.00 95.94 180 ILE A N 1
ATOM 1373 C CA . ILE A 1 180 ? -5.416 2.849 31.639 1.00 95.94 180 ILE A CA 1
ATOM 1374 C C . ILE A 1 180 ? -5.227 2.665 30.134 1.00 95.94 180 ILE A C 1
ATOM 1376 O O . ILE A 1 180 ? -4.194 3.058 29.587 1.00 95.94 180 ILE A O 1
ATOM 1380 N N . VAL A 1 181 ? -6.200 2.055 29.451 1.00 95.06 181 VAL A N 1
ATOM 1381 C CA . VAL A 1 181 ? -6.101 1.810 28.004 1.00 95.06 181 VAL A CA 1
ATOM 1382 C C . VAL A 1 181 ? -5.974 3.135 27.259 1.00 95.06 181 VAL A C 1
ATOM 1384 O O . VAL A 1 181 ? -5.121 3.274 26.378 1.00 95.06 181 VAL A O 1
ATOM 1387 N N . ASN A 1 182 ? -6.771 4.134 27.641 1.00 94.69 182 ASN A N 1
ATOM 1388 C CA . ASN A 1 182 ? -6.698 5.459 27.051 1.00 94.69 182 ASN A CA 1
ATOM 1389 C C . ASN A 1 182 ? -5.360 6.155 27.358 1.00 94.69 182 ASN A C 1
ATOM 1391 O O . ASN A 1 182 ? -4.779 6.754 26.455 1.00 94.69 182 ASN A O 1
ATOM 1395 N N . ALA A 1 183 ? -4.825 6.019 28.574 1.00 95.75 183 ALA A N 1
ATOM 1396 C CA . ALA A 1 183 ? -3.510 6.545 28.934 1.00 95.75 183 ALA A CA 1
ATOM 1397 C C . ALA A 1 183 ? -2.401 5.933 28.065 1.00 95.75 183 ALA A C 1
ATOM 1399 O O . ALA A 1 183 ? -1.617 6.674 27.479 1.00 95.75 183 ALA A O 1
ATOM 1400 N N . ILE A 1 184 ? -2.388 4.606 27.882 1.00 95.94 184 ILE A N 1
ATOM 1401 C CA . ILE A 1 184 ? -1.429 3.921 26.998 1.00 95.94 184 ILE A CA 1
ATOM 1402 C C . ILE A 1 184 ? -1.523 4.466 25.568 1.00 95.94 184 ILE A C 1
ATOM 1404 O O . ILE A 1 184 ? -0.501 4.797 24.966 1.00 95.94 184 ILE A O 1
ATOM 1408 N N . ILE A 1 185 ? -2.740 4.598 25.031 1.00 95.56 185 ILE A N 1
ATOM 1409 C CA . ILE A 1 185 ? -2.969 5.138 23.683 1.00 95.56 185 ILE A CA 1
ATOM 1410 C C . ILE A 1 185 ? -2.453 6.578 23.568 1.00 95.56 185 ILE A C 1
ATOM 1412 O O . ILE A 1 185 ? -1.828 6.925 22.567 1.00 95.56 185 ILE A O 1
ATOM 1416 N N . MET A 1 186 ? -2.702 7.426 24.568 1.00 94.88 186 MET A N 1
ATOM 1417 C CA . MET A 1 186 ? -2.250 8.819 24.557 1.00 94.88 186 MET A CA 1
ATOM 1418 C C . MET A 1 186 ? -0.726 8.924 24.677 1.00 94.88 186 MET A C 1
ATOM 1420 O O . MET A 1 186 ? -0.108 9.678 23.925 1.00 94.88 186 MET A O 1
ATOM 1424 N N . THR A 1 187 ? -0.105 8.139 25.560 1.00 94.81 187 THR A N 1
ATOM 1425 C CA . THR A 1 187 ? 1.351 8.119 25.740 1.00 94.81 187 THR A CA 1
ATOM 1426 C C . THR A 1 187 ? 2.054 7.620 24.483 1.00 94.81 187 THR A C 1
ATOM 1428 O O . THR A 1 187 ? 2.919 8.319 23.959 1.00 94.81 187 THR A O 1
ATOM 1431 N N . LEU A 1 188 ? 1.650 6.468 23.939 1.00 93.38 188 LEU A N 1
ATOM 1432 C CA . LEU A 1 188 ? 2.237 5.935 22.706 1.00 93.38 188 LEU A CA 1
ATOM 1433 C C . LEU A 1 188 ? 1.947 6.842 21.502 1.00 93.38 188 LEU A C 1
ATOM 1435 O O . LEU A 1 188 ? 2.817 7.033 20.657 1.00 93.38 188 LEU A O 1
ATOM 1439 N N . GLY A 1 189 ? 0.758 7.447 21.446 1.00 91.81 189 GLY A N 1
ATOM 1440 C CA . GLY A 1 189 ? 0.349 8.357 20.378 1.00 91.81 189 GLY A CA 1
ATOM 1441 C C . GLY A 1 189 ? 1.067 9.709 20.370 1.00 91.81 189 GLY A C 1
ATOM 1442 O O . GLY A 1 189 ? 1.083 10.368 19.333 1.00 91.81 189 GLY A O 1
ATOM 1443 N N . SER A 1 190 ? 1.672 10.126 21.487 1.00 94.44 190 SER A N 1
ATOM 1444 C CA . SER A 1 190 ? 2.496 11.344 21.536 1.00 94.44 190 SER A CA 1
ATOM 1445 C C . SER A 1 190 ? 3.849 11.192 20.832 1.00 94.44 190 SER A C 1
ATOM 1447 O O . SER A 1 190 ? 4.473 12.190 20.473 1.00 94.44 190 SER A O 1
ATOM 1449 N N . ILE A 1 191 ? 4.298 9.952 20.605 1.00 94.06 191 ILE A N 1
ATOM 1450 C CA . ILE A 1 191 ? 5.550 9.658 19.913 1.00 94.06 191 ILE A CA 1
ATOM 1451 C C . ILE A 1 191 ? 5.257 9.593 18.410 1.00 94.06 191 ILE A C 1
ATOM 1453 O O . ILE A 1 191 ? 4.430 8.778 17.989 1.00 94.06 191 ILE A O 1
ATOM 1457 N N . PRO A 1 192 ? 5.930 10.384 17.554 1.00 94.31 192 PRO A N 1
ATOM 1458 C CA . PRO A 1 192 ? 5.672 10.298 16.125 1.00 94.31 192 PRO A CA 1
ATOM 1459 C C . PRO A 1 192 ? 6.137 8.941 15.579 1.00 94.31 192 PRO A C 1
ATOM 1461 O O . PRO A 1 192 ? 7.314 8.579 15.676 1.00 94.31 192 PRO A O 1
ATOM 1464 N N . LEU A 1 193 ? 5.196 8.204 14.980 1.00 91.50 193 LEU A N 1
ATOM 1465 C CA . LEU A 1 193 ? 5.370 6.808 14.566 1.00 91.50 193 LEU A CA 1
ATOM 1466 C C . LEU A 1 193 ? 6.616 6.594 13.695 1.00 91.50 193 LEU A C 1
ATOM 1468 O O . LEU A 1 193 ? 7.350 5.634 13.903 1.00 91.50 193 LEU A O 1
ATOM 1472 N N . LEU A 1 194 ? 6.886 7.503 12.753 1.00 93.75 194 LEU A N 1
ATOM 1473 C CA . LEU A 1 194 ? 8.048 7.394 11.868 1.00 93.75 194 LEU A CA 1
ATOM 1474 C C . LEU A 1 194 ? 9.372 7.400 12.645 1.00 93.75 194 LEU A C 1
ATOM 1476 O O . LEU A 1 194 ? 10.228 6.565 12.369 1.00 93.75 194 LEU A O 1
ATOM 1480 N N . PHE A 1 195 ? 9.536 8.277 13.644 1.00 95.31 195 PHE A N 1
ATOM 1481 C CA . PHE A 1 195 ? 10.762 8.308 14.452 1.00 95.31 195 PHE A CA 1
ATOM 1482 C C . PHE A 1 195 ? 10.930 7.027 15.262 1.00 95.31 195 PHE A C 1
ATOM 1484 O O . PHE A 1 195 ? 12.020 6.457 15.284 1.00 95.31 195 PHE A O 1
ATOM 1491 N N . LEU A 1 196 ? 9.846 6.540 15.872 1.00 93.56 196 LEU A N 1
ATOM 1492 C CA . LEU A 1 196 ? 9.861 5.288 16.621 1.00 93.56 196 LEU A CA 1
ATOM 1493 C C . LEU A 1 196 ? 10.286 4.111 15.731 1.00 93.56 196 LEU A C 1
ATOM 1495 O O . LEU A 1 196 ? 11.178 3.350 16.101 1.00 93.56 196 LEU A O 1
ATOM 1499 N N . LEU A 1 197 ? 9.703 3.995 14.535 1.00 94.50 197 LEU A N 1
ATOM 1500 C CA . LEU A 1 197 ? 10.050 2.942 13.580 1.00 94.50 197 LEU A CA 1
ATOM 1501 C C . LEU A 1 197 ? 11.499 3.057 13.089 1.00 94.50 197 LEU A C 1
ATOM 1503 O O . LEU A 1 197 ? 12.172 2.038 12.948 1.00 94.50 197 LEU A O 1
ATOM 1507 N N . ILE A 1 198 ? 12.022 4.268 12.873 1.00 94.62 198 ILE A N 1
ATOM 1508 C CA . ILE A 1 198 ? 13.429 4.469 12.488 1.00 94.62 198 ILE A CA 1
ATOM 1509 C C . ILE A 1 198 ? 14.370 4.007 13.609 1.00 94.62 198 ILE A C 1
ATOM 1511 O O . ILE A 1 198 ? 15.316 3.266 13.346 1.00 94.62 198 ILE A O 1
ATOM 1515 N N . ILE A 1 199 ? 14.102 4.381 14.862 1.00 95.56 199 ILE A N 1
ATOM 1516 C CA . ILE A 1 199 ? 14.922 3.965 16.010 1.00 95.56 199 ILE A CA 1
ATOM 1517 C C . ILE A 1 199 ? 14.883 2.440 16.169 1.00 95.56 199 ILE A C 1
ATOM 1519 O O . ILE A 1 199 ? 15.930 1.795 16.239 1.00 95.56 199 ILE A O 1
ATOM 1523 N N . LEU A 1 200 ? 13.689 1.842 16.159 1.00 95.00 200 LEU A N 1
ATOM 1524 C CA . LEU A 1 200 ? 13.527 0.395 16.305 1.00 95.00 200 LEU A CA 1
ATOM 1525 C C . LEU A 1 200 ? 14.142 -0.379 15.136 1.00 95.00 200 LEU A C 1
ATOM 1527 O O . LEU A 1 200 ? 14.789 -1.400 15.355 1.00 95.00 200 LEU A O 1
ATOM 1531 N N . SER A 1 201 ? 13.998 0.111 13.903 1.00 94.06 201 SER A N 1
ATOM 1532 C CA . SER A 1 201 ? 14.608 -0.529 12.733 1.00 94.06 201 SER A CA 1
ATOM 1533 C C . SER A 1 201 ? 16.134 -0.497 12.782 1.00 94.06 201 SER A C 1
ATOM 1535 O O . SER A 1 201 ? 16.777 -1.456 12.363 1.00 94.06 201 SER A O 1
ATOM 1537 N N . ARG A 1 202 ? 16.729 0.558 13.348 1.00 95.44 202 ARG A N 1
ATOM 1538 C CA . ARG A 1 202 ? 18.177 0.630 13.566 1.00 95.44 202 ARG A CA 1
ATOM 1539 C C . ARG A 1 202 ? 18.667 -0.327 14.647 1.00 95.44 202 ARG A C 1
ATOM 1541 O O . ARG A 1 202 ? 19.732 -0.909 14.469 1.00 95.44 202 ARG A O 1
ATOM 1548 N N . ILE A 1 203 ? 17.910 -0.492 15.730 1.00 95.81 203 ILE A N 1
ATOM 1549 C CA . ILE A 1 203 ? 18.283 -1.364 16.854 1.00 95.81 203 ILE A CA 1
ATOM 1550 C C . ILE A 1 203 ? 18.123 -2.841 16.483 1.00 95.81 203 ILE A C 1
ATOM 1552 O O . ILE A 1 203 ? 19.041 -3.629 16.679 1.00 95.81 203 ILE A O 1
ATOM 1556 N N . PHE A 1 204 ? 16.962 -3.215 15.944 1.00 94.25 204 PHE A N 1
ATOM 1557 C CA . PHE A 1 204 ? 16.601 -4.618 15.729 1.00 94.25 204 PHE A CA 1
ATOM 1558 C C . PHE A 1 204 ? 16.915 -5.133 14.320 1.00 94.25 204 PHE A C 1
ATOM 1560 O O . PHE A 1 204 ? 16.848 -6.338 14.103 1.00 94.25 204 PHE A O 1
ATOM 1567 N N . GLN A 1 205 ? 17.220 -4.244 13.364 1.00 94.12 205 GLN A N 1
ATOM 1568 C CA . GLN A 1 205 ? 17.440 -4.571 11.945 1.00 94.12 205 GLN A CA 1
ATOM 1569 C C . GLN A 1 205 ? 16.418 -5.577 11.373 1.00 94.12 205 GLN A C 1
ATOM 1571 O O . GLN A 1 205 ? 16.799 -6.560 10.734 1.00 94.12 205 GLN A O 1
ATOM 1576 N N . PRO A 1 206 ? 15.108 -5.377 11.617 1.00 92.88 206 PRO A N 1
ATOM 1577 C CA . PRO A 1 206 ? 14.099 -6.324 11.183 1.00 92.88 206 PRO A CA 1
ATOM 1578 C C . PRO A 1 206 ? 14.033 -6.384 9.654 1.00 92.88 206 PRO A C 1
ATOM 1580 O O . PRO A 1 206 ? 14.113 -5.363 8.966 1.00 92.88 206 PRO A O 1
ATOM 1583 N N . GLY A 1 207 ? 13.813 -7.589 9.127 1.00 93.69 207 GLY A N 1
ATOM 1584 C CA . GLY A 1 207 ? 13.425 -7.771 7.730 1.00 93.69 207 GLY A CA 1
ATOM 1585 C C . GLY A 1 207 ? 12.048 -7.155 7.421 1.00 93.69 207 GLY A C 1
ATOM 1586 O O . GLY A 1 207 ? 11.378 -6.634 8.320 1.00 93.69 207 GLY A O 1
ATOM 1587 N N . PRO A 1 208 ? 11.576 -7.247 6.165 1.00 91.75 208 PRO A N 1
ATOM 1588 C CA . PRO A 1 208 ? 10.311 -6.646 5.732 1.00 91.75 208 PRO A CA 1
ATOM 1589 C C . PRO A 1 208 ? 9.103 -7.068 6.582 1.00 91.75 208 PRO A C 1
ATOM 1591 O O . PRO A 1 208 ? 8.293 -6.232 6.979 1.00 91.75 208 PRO A O 1
ATOM 1594 N N . GLU A 1 209 ? 9.004 -8.354 6.915 1.00 93.62 209 GLU A N 1
ATOM 1595 C CA . GLU A 1 209 ? 7.934 -8.901 7.750 1.00 93.62 209 GLU A CA 1
ATOM 1596 C C . GLU A 1 209 ? 8.037 -8.417 9.208 1.00 93.62 209 GLU A C 1
ATOM 1598 O O . GLU A 1 209 ? 7.026 -8.104 9.832 1.00 93.62 209 GLU A O 1
ATOM 1603 N N . GLY A 1 210 ? 9.254 -8.274 9.742 1.00 95.06 210 GLY A N 1
ATOM 1604 C CA . GLY A 1 210 ? 9.469 -7.731 11.086 1.00 95.06 210 GLY A CA 1
ATOM 1605 C C . GLY A 1 210 ? 9.071 -6.255 11.185 1.00 95.06 210 GLY A C 1
ATOM 1606 O O . GLY A 1 210 ? 8.407 -5.858 12.140 1.00 95.06 210 GLY A O 1
ATOM 1607 N N . LEU A 1 211 ? 9.396 -5.453 10.163 1.00 94.31 211 LEU A N 1
ATOM 1608 C CA . LEU A 1 211 ? 8.927 -4.066 10.059 1.00 94.31 211 LEU A CA 1
ATOM 1609 C C . LEU A 1 211 ? 7.399 -3.994 9.997 1.00 94.31 211 LEU A C 1
ATOM 1611 O O . LEU A 1 211 ? 6.803 -3.154 10.668 1.00 94.31 211 LEU A O 1
ATOM 1615 N N . ALA A 1 212 ? 6.760 -4.889 9.240 1.00 96.12 212 ALA A N 1
ATOM 1616 C CA . ALA A 1 212 ? 5.304 -4.966 9.150 1.00 96.12 212 ALA A CA 1
ATOM 1617 C C . ALA A 1 212 ? 4.655 -5.227 10.521 1.00 96.12 212 ALA A C 1
ATOM 1619 O O . ALA A 1 212 ? 3.686 -4.562 10.890 1.00 96.12 212 ALA A O 1
ATOM 1620 N N . ILE A 1 213 ? 5.220 -6.146 11.308 1.00 96.19 213 ILE A N 1
ATOM 1621 C CA . ILE A 1 213 ? 4.745 -6.436 12.667 1.00 96.19 213 ILE A CA 1
ATOM 1622 C C . ILE A 1 213 ? 4.901 -5.210 13.572 1.00 96.19 213 ILE A C 1
ATOM 1624 O O . ILE A 1 213 ? 3.961 -4.876 14.290 1.00 96.19 213 ILE A O 1
ATOM 1628 N N . LEU A 1 214 ? 6.036 -4.502 13.511 1.00 95.88 214 LEU A N 1
ATOM 1629 C CA . LEU A 1 214 ? 6.238 -3.266 14.278 1.00 95.88 214 LEU A CA 1
ATOM 1630 C C . LEU A 1 214 ? 5.204 -2.198 13.907 1.00 95.88 214 LEU A C 1
ATOM 1632 O O . LEU A 1 214 ? 4.586 -1.607 14.789 1.00 95.88 214 LEU A O 1
ATOM 1636 N N . ILE A 1 215 ? 4.961 -1.984 12.613 1.00 95.69 215 ILE A N 1
ATOM 1637 C CA . ILE A 1 215 ? 3.935 -1.044 12.144 1.00 95.69 215 ILE A CA 1
ATOM 1638 C C . ILE A 1 215 ? 2.556 -1.448 12.685 1.00 95.69 215 ILE A C 1
ATOM 1640 O O . ILE A 1 215 ? 1.835 -0.600 13.206 1.00 95.69 215 ILE A O 1
ATOM 1644 N N . GLY A 1 216 ? 2.194 -2.733 12.629 1.00 96.19 216 GLY A N 1
ATOM 1645 C CA . GLY A 1 216 ? 0.931 -3.232 13.183 1.00 96.19 216 GLY A CA 1
ATOM 1646 C C . GLY A 1 216 ? 0.815 -3.044 14.702 1.00 96.19 216 GLY A C 1
ATOM 1647 O O . GLY A 1 216 ? -0.228 -2.606 15.194 1.00 96.19 216 GLY A O 1
ATOM 1648 N N . LEU A 1 217 ? 1.901 -3.302 15.439 1.00 95.81 217 LEU A N 1
ATOM 1649 C CA . LEU A 1 217 ? 1.996 -3.175 16.898 1.00 95.81 217 LEU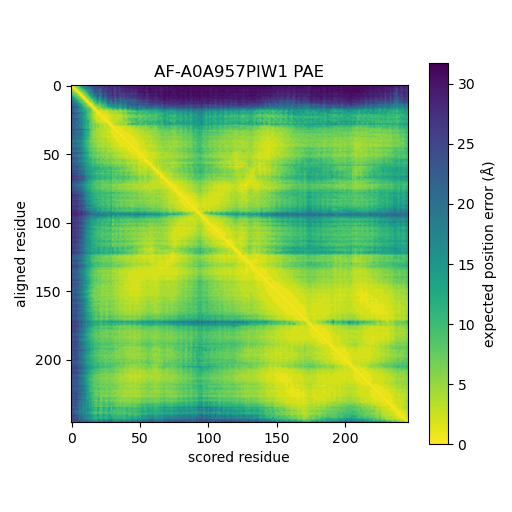 A CA 1
ATOM 1650 C C . LEU A 1 217 ? 1.832 -1.734 17.394 1.00 95.81 217 LEU A C 1
ATOM 1652 O O . LEU A 1 217 ? 1.404 -1.528 18.525 1.00 95.81 217 LEU A O 1
ATOM 1656 N N . PHE A 1 218 ? 2.140 -0.737 16.568 1.00 95.19 218 PHE A N 1
ATOM 1657 C CA . PHE A 1 218 ? 1.911 0.672 16.900 1.00 95.19 218 PHE A CA 1
ATOM 1658 C C . PHE A 1 218 ? 0.725 1.286 16.134 1.00 95.19 218 PHE A C 1
ATOM 1660 O O . PHE A 1 218 ? 0.280 2.381 16.459 1.00 95.19 218 PHE A O 1
ATOM 1667 N N . GLY A 1 219 ? 0.150 0.580 15.157 1.00 94.12 219 GLY A N 1
ATOM 1668 C CA . GLY A 1 219 ? -0.993 1.044 14.361 1.00 94.12 219 GLY A CA 1
ATOM 1669 C C . GLY A 1 219 ? -2.374 0.797 14.985 1.00 94.12 219 GLY A C 1
ATOM 1670 O O . GLY A 1 219 ? -3.360 1.393 14.554 1.00 94.12 219 GLY A O 1
ATOM 1671 N N . TRP A 1 220 ? -2.483 -0.053 16.011 1.00 96.50 220 TRP A N 1
ATOM 1672 C CA . TRP A 1 220 ? -3.774 -0.481 16.582 1.00 96.50 220 TRP A CA 1
ATOM 1673 C C . TRP A 1 220 ? -4.556 0.615 17.321 1.00 96.50 220 TRP A C 1
ATOM 1675 O O . TRP A 1 220 ? -5.775 0.516 17.458 1.00 96.50 220 TRP A O 1
ATOM 1685 N N . MET A 1 221 ? -3.885 1.668 17.792 1.00 95.62 221 MET A N 1
ATOM 1686 C CA . MET A 1 221 ? -4.474 2.710 18.643 1.00 95.62 221 MET A CA 1
ATOM 1687 C C . MET A 1 221 ? -5.665 3.432 17.994 1.00 95.62 221 MET A C 1
ATOM 1689 O O . MET A 1 221 ? -6.659 3.743 18.654 1.00 95.62 221 MET A O 1
ATOM 1693 N N . GLY A 1 222 ? -5.578 3.718 16.690 1.00 94.31 222 GLY A N 1
ATOM 1694 C CA . GLY A 1 222 ? -6.674 4.337 15.938 1.00 94.31 222 GLY A CA 1
ATOM 1695 C C . GLY A 1 222 ? -7.897 3.424 15.871 1.00 94.31 222 GLY A C 1
ATOM 1696 O O . GLY A 1 222 ? -9.008 3.842 16.196 1.00 94.31 222 GLY A O 1
ATOM 1697 N N . LEU A 1 223 ? -7.670 2.152 15.540 1.00 96.12 223 LEU A N 1
ATOM 1698 C CA . LEU A 1 223 ? -8.726 1.151 15.458 1.00 96.12 223 LEU A CA 1
ATOM 1699 C C . L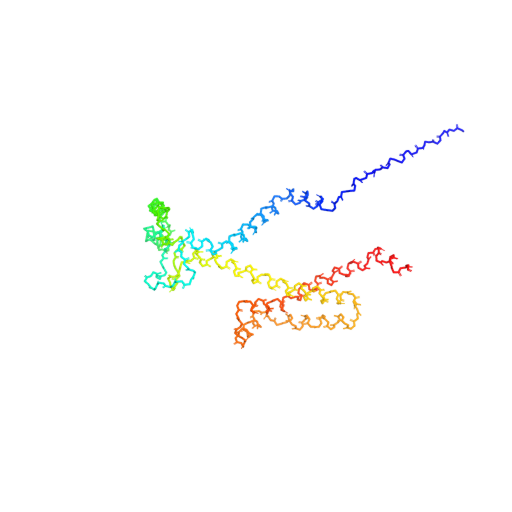EU A 1 223 ? -9.366 0.867 16.824 1.00 96.12 223 LEU A C 1
ATOM 1701 O O . LEU A 1 223 ? -10.585 0.769 16.911 1.00 96.12 223 LEU A O 1
ATOM 1705 N N . SER A 1 224 ? -8.578 0.815 17.901 1.00 97.12 224 SER A N 1
ATOM 1706 C CA . SER A 1 224 ? -9.097 0.645 19.265 1.00 97.12 224 SER A CA 1
ATOM 1707 C C . SER A 1 224 ? -10.089 1.733 19.650 1.00 97.12 224 SER A C 1
ATOM 1709 O O . SER A 1 224 ? -11.128 1.432 20.234 1.00 97.12 224 SER A O 1
ATOM 1711 N N . ARG A 1 225 ? -9.806 2.993 19.299 1.00 94.69 225 ARG A N 1
ATOM 1712 C CA . ARG A 1 225 ? -10.724 4.114 19.552 1.00 94.69 225 ARG A CA 1
ATOM 1713 C C . ARG A 1 225 ? -12.003 4.005 18.728 1.00 94.69 225 ARG A C 1
ATOM 1715 O O . ARG A 1 225 ? -13.081 4.264 19.258 1.00 94.69 225 ARG A O 1
ATOM 1722 N N . LEU A 1 226 ? -11.895 3.572 17.469 1.00 96.62 226 LEU A N 1
ATOM 1723 C CA . LEU A 1 226 ? -13.058 3.330 16.615 1.00 96.62 226 LEU A CA 1
ATOM 1724 C C . LEU A 1 226 ? -13.970 2.249 17.213 1.00 96.62 226 LEU A C 1
ATOM 1726 O O . LEU A 1 226 ? -15.164 2.484 17.376 1.00 96.62 226 LEU A O 1
ATOM 1730 N N . ILE A 1 227 ? -13.410 1.091 17.577 1.00 97.25 227 ILE A N 1
ATOM 1731 C CA . ILE A 1 227 ? -14.170 -0.024 18.160 1.00 97.25 227 ILE A CA 1
ATOM 1732 C C . ILE A 1 227 ? -14.790 0.374 19.501 1.00 97.25 227 ILE A C 1
ATOM 1734 O O . ILE A 1 227 ? -15.975 0.127 19.704 1.00 97.25 227 ILE A O 1
ATOM 1738 N N . ARG A 1 228 ? -14.046 1.062 20.377 1.00 94.88 228 ARG A N 1
ATOM 1739 C CA . ARG A 1 228 ? -14.579 1.601 21.640 1.00 94.88 228 ARG A CA 1
ATOM 1740 C C . ARG A 1 228 ? -15.822 2.468 21.401 1.00 94.88 228 ARG A C 1
ATOM 1742 O O . ARG A 1 228 ? -16.843 2.259 22.049 1.00 94.88 228 ARG A O 1
ATOM 1749 N N . GLY A 1 229 ? -15.770 3.380 20.425 1.00 94.38 229 GLY A N 1
ATOM 1750 C CA . GLY A 1 229 ? -16.914 4.219 20.048 1.00 94.38 229 GLY A CA 1
ATOM 1751 C C . GLY A 1 229 ? -18.116 3.418 19.531 1.00 94.38 229 GLY A C 1
ATOM 1752 O O . GLY A 1 229 ? -19.256 3.716 19.886 1.00 94.38 229 GLY A O 1
ATOM 1753 N N . GLN A 1 230 ? -17.877 2.356 18.752 1.00 95.50 230 GLN A N 1
ATOM 1754 C CA . GLN A 1 230 ? -18.946 1.447 18.318 1.00 95.50 230 GLN A CA 1
ATOM 1755 C C . GLN A 1 230 ? -19.587 0.712 19.498 1.00 95.50 230 GLN A C 1
ATOM 1757 O O . GLN A 1 230 ? -20.807 0.579 19.541 1.00 95.50 230 GLN A O 1
ATOM 1762 N N . ILE A 1 231 ? -18.796 0.272 20.479 1.00 94.81 231 ILE A N 1
ATOM 1763 C CA . ILE A 1 231 ? -19.322 -0.398 21.674 1.00 94.81 231 ILE A CA 1
ATOM 1764 C C . ILE A 1 231 ? -20.167 0.547 22.523 1.00 94.81 231 ILE A C 1
ATOM 1766 O O . ILE A 1 231 ? -21.237 0.139 22.973 1.00 94.81 231 ILE A O 1
ATOM 1770 N N . PHE A 1 232 ? -19.761 1.808 22.682 1.00 92.12 232 PHE A N 1
ATOM 1771 C CA . PHE A 1 232 ? -20.595 2.808 23.355 1.00 92.12 232 PHE A CA 1
ATOM 1772 C C . PHE A 1 232 ? -21.936 2.991 22.638 1.00 92.12 232 PHE A C 1
ATOM 1774 O O . PHE A 1 232 ? -22.979 2.911 23.279 1.00 92.12 232 PHE A O 1
ATOM 1781 N N . SER A 1 233 ? -21.926 3.098 21.304 1.00 92.31 233 SER A N 1
ATOM 1782 C CA . SER A 1 233 ? -23.164 3.191 20.518 1.00 92.31 233 SER A CA 1
ATOM 1783 C C . SER A 1 233 ? -24.047 1.942 20.632 1.00 92.31 233 SER A C 1
ATOM 1785 O O . SER A 1 233 ? -25.269 2.051 20.699 1.00 92.31 233 SER A O 1
ATOM 1787 N N . VAL A 1 234 ? -23.460 0.742 20.646 1.00 92.75 234 VAL A N 1
ATOM 1788 C CA . VAL A 1 234 ? -24.217 -0.517 20.747 1.00 92.75 234 VAL A CA 1
ATOM 1789 C C . VAL A 1 234 ? -24.800 -0.714 22.145 1.00 92.75 234 VAL A C 1
ATOM 1791 O O . VAL A 1 234 ? -25.908 -1.232 22.267 1.00 92.75 234 VAL A O 1
ATOM 1794 N N . ARG A 1 235 ? -24.091 -0.286 23.194 1.00 88.56 235 ARG A N 1
ATOM 1795 C CA . ARG A 1 235 ? -24.519 -0.423 24.594 1.00 88.56 235 ARG A CA 1
ATOM 1796 C C . ARG A 1 235 ? -25.830 0.308 24.894 1.00 88.56 235 ARG A C 1
ATOM 1798 O O . ARG A 1 235 ? -26.570 -0.148 25.759 1.00 88.56 235 ARG A O 1
ATOM 1805 N N . GLU A 1 236 ? -26.113 1.396 24.185 1.00 88.31 236 GLU A N 1
ATOM 1806 C CA . GLU A 1 236 ? -27.324 2.212 24.356 1.00 88.31 236 GLU A CA 1
ATOM 1807 C C . GLU A 1 236 ? -28.535 1.700 23.557 1.00 88.31 236 GLU A C 1
ATOM 1809 O O . GLU A 1 236 ? -29.599 2.308 23.597 1.00 88.31 236 GLU A O 1
ATOM 1814 N N . ARG A 1 237 ? -28.412 0.585 22.822 1.00 92.94 237 ARG A N 1
ATOM 1815 C CA . ARG A 1 237 ? -29.513 0.064 21.999 1.00 92.94 237 ARG A CA 1
ATOM 1816 C C . ARG A 1 237 ? -30.530 -0.729 22.819 1.00 92.94 237 ARG A C 1
ATOM 1818 O O . ARG A 1 237 ? -30.159 -1.542 23.666 1.00 92.94 237 ARG A O 1
ATOM 1825 N N . ASP A 1 238 ? -31.807 -0.590 22.462 1.00 92.88 238 ASP A N 1
ATOM 1826 C CA . ASP A 1 238 ? -32.947 -1.193 23.172 1.00 92.88 238 ASP A CA 1
ATOM 1827 C C . ASP A 1 238 ? -32.820 -2.703 23.383 1.00 92.88 238 ASP A C 1
ATOM 1829 O O . ASP A 1 238 ? -33.154 -3.205 24.451 1.00 92.88 238 ASP A O 1
ATOM 1833 N N . TYR A 1 239 ? -32.286 -3.446 22.407 1.00 91.06 239 TYR A N 1
ATOM 1834 C CA . TYR A 1 239 ? -32.107 -4.895 22.554 1.00 91.06 239 TYR A CA 1
ATOM 1835 C C . TYR A 1 239 ? -31.067 -5.262 23.624 1.00 91.06 239 TYR A C 1
ATOM 1837 O O . TYR A 1 239 ? -31.203 -6.298 24.270 1.00 91.06 239 TYR A O 1
ATOM 1845 N N . VAL A 1 240 ? -30.048 -4.423 23.847 1.00 90.88 240 VAL A N 1
ATOM 1846 C CA . VAL A 1 240 ? -29.065 -4.626 24.922 1.00 90.88 240 VAL A CA 1
ATOM 1847 C C . VAL A 1 240 ? -29.704 -4.317 26.270 1.00 90.88 240 VAL A C 1
ATOM 1849 O O . VAL A 1 240 ? -29.524 -5.079 27.219 1.00 90.88 240 VAL A O 1
ATOM 1852 N N . ILE A 1 241 ? -30.484 -3.239 26.355 1.00 89.75 241 ILE A N 1
ATOM 1853 C CA . ILE A 1 241 ? -31.205 -2.867 27.578 1.00 89.75 241 ILE A CA 1
ATOM 1854 C C . ILE A 1 241 ? -32.219 -3.959 27.944 1.00 89.75 241 ILE A C 1
ATOM 1856 O O . ILE A 1 241 ? -32.213 -4.440 29.074 1.00 89.75 241 ILE A O 1
ATOM 1860 N N . ALA A 1 242 ? -33.013 -4.424 26.976 1.00 91.62 242 ALA A N 1
ATOM 1861 C CA . ALA A 1 242 ? -33.964 -5.517 27.156 1.00 91.62 242 ALA A CA 1
ATOM 1862 C C . ALA A 1 242 ? -33.273 -6.811 27.612 1.00 91.62 242 ALA A C 1
ATOM 1864 O O . ALA A 1 242 ? -33.756 -7.465 28.530 1.00 91.62 242 ALA A O 1
ATOM 1865 N N . SER A 1 243 ? -32.106 -7.146 27.043 1.00 91.81 243 SER A N 1
ATOM 1866 C CA . SER A 1 243 ? -31.335 -8.331 27.454 1.00 91.81 243 SER A CA 1
ATOM 1867 C C . SER A 1 243 ? -30.783 -8.264 28.881 1.00 91.81 243 SER A C 1
ATOM 1869 O O . SER A 1 243 ? -30.458 -9.301 29.442 1.00 91.81 243 SER A O 1
ATOM 1871 N N . ARG A 1 244 ? -30.654 -7.064 29.464 1.00 87.25 244 ARG A N 1
ATOM 1872 C CA . ARG A 1 244 ? -30.223 -6.868 30.860 1.00 87.25 244 ARG A CA 1
ATOM 1873 C C . ARG A 1 244 ? -31.388 -6.834 31.850 1.00 87.25 244 ARG A C 1
ATOM 1875 O O . ARG A 1 244 ? -31.140 -6.885 33.049 1.00 87.25 244 ARG A O 1
ATOM 1882 N N . ALA A 1 245 ? -32.616 -6.654 31.362 1.00 88.75 245 ALA A N 1
ATOM 1883 C CA . ALA A 1 245 ? -33.820 -6.556 32.185 1.00 88.75 245 ALA A CA 1
ATOM 1884 C C . ALA A 1 245 ? -34.468 -7.923 32.475 1.00 88.75 245 ALA A C 1
ATOM 1886 O O . ALA A 1 245 ? -35.323 -8.008 33.355 1.00 88.75 245 ALA A O 1
ATOM 1887 N N . ILE A 1 246 ? -34.073 -8.954 31.723 1.00 79.38 246 ILE A N 1
ATOM 1888 C CA . ILE A 1 246 ? -34.448 -10.363 31.904 1.00 79.38 246 ILE A CA 1
ATOM 1889 C C . ILE A 1 246 ? -33.332 -11.052 32.685 1.00 79.38 246 ILE A C 1
ATOM 1891 O O . ILE A 1 246 ? -33.664 -11.846 33.591 1.00 79.38 246 ILE A O 1
#

Solvent-accessible surface area (backbone atoms only — not comparable to full-atom values): 13169 Å² total; per-residue (Å²): 142,80,84,84,79,76,79,77,80,75,76,79,76,70,77,86,70,50,69,68,56,55,51,50,52,53,47,71,70,35,65,67,60,45,50,53,51,52,52,50,52,50,52,50,51,49,17,73,39,21,69,58,42,20,62,76,66,45,38,46,59,69,76,54,68,34,79,88,46,46,58,38,64,23,49,28,36,49,80,16,44,66,54,49,51,52,39,54,47,33,45,73,77,40,99,55,60,59,69,76,53,51,62,59,32,50,52,35,26,52,52,26,42,54,52,45,74,71,41,58,75,53,66,51,37,81,62,7,26,36,86,55,17,24,46,41,51,45,37,49,37,46,43,45,36,53,51,53,52,30,52,50,42,21,49,53,46,13,48,53,51,5,48,53,52,5,49,51,30,26,72,42,56,96,36,72,65,22,52,50,54,50,48,53,42,52,59,59,64,70,49,61,63,67,60,54,51,53,54,50,42,69,74,67,62,53,55,72,64,51,47,18,44,53,50,6,73,69,51,14,57,66,48,15,54,53,41,20,53,50,41,52,61,53,62,74,33,67,71,50,52,54,65,69,75,110

Secondary structure (DSSP, 8-state):
------------------HHHHHHHHHHH-HHHHHHHHHHHHHHHHHHTHHHHIIIII---TT---TTSTTPPPGGGTTTHHHHHHHHHHHHHSSS--GGGHHHHHHHHHHHHHHHHSSPTTS--TT-B-TTS-BHHHHHHHHHHHHHHHHHHHHHHHHHHHHHHHHHHHHTTTSHHHHHHHHHHHHHHTS-HHHHHHHHHHHH---HHHHHHHHHHHHHHHHHHHHHHHHHHHHTSHHHHHHHH-

Mean predicted aligned error: 8.71 Å